Protein AF-A0A9D5DQP5-F1 (afdb_monomer_lite)

Radius of gyration: 19.62 Å; chains: 1; bounding box: 53×48×53 Å

Foldseek 3Di:
DDPDDPDPVCVVVDPPVVVVVVVVLVVQLDDPDDLCVVQVPDPVLVVVLQVCFLFADFDPAFDDKDALVLFAPLVVLLLVLVSVLSNVDRDAQKWKKKAFLDCDRVDDGAIWTAGVVRRITTGRGHQDPPDPLCVVQSVFFGMKIWIKGQPVRLCSNRNSNSVVVNLVSVVVSVVSSCVSSVVPFDKDWDDDDFVSVCVSNVHDPVGITTRGMITTGDDD

Organism: NCBI:txid444060

pLDDT: mean 84.46, std 11.46, range [43.69, 96.56]

Sequence (220 aa):
MSSNYWDEAKSMLLDDKALNDVLKFHQNTTRITDINSVLGKDEIRSTWIEEKRGRVIHADTFLKRYSFDELHESLWHITNVLKHYIDTDSLNFTLPVLGVFKDQFELETGFYTFDFENRYLVKYQEIDDSVELLQPIRREFHLSLSFFLSIEEAVFILGRQGYRDGLVQIGEWFGKVTSHLTLVHWLRTIFIPDQPWTYVLGLNLRKQFHIKTIFIGEKK

Structure (mmCIF, N/CA/C/O backbone):
data_AF-A0A9D5DQP5-F1
#
_entry.id   AF-A0A9D5DQP5-F1
#
loop_
_atom_site.group_PDB
_atom_site.id
_atom_site.type_symbol
_atom_site.label_atom_id
_atom_site.label_alt_id
_atom_site.label_comp_id
_atom_site.label_asym_id
_atom_site.label_entity_id
_atom_site.label_seq_id
_atom_site.pdbx_PDB_ins_code
_atom_site.Cartn_x
_atom_site.Cartn_y
_atom_site.Cartn_z
_atom_site.occupancy
_atom_site.B_iso_or_equiv
_atom_site.auth_seq_id
_atom_site.auth_comp_id
_atom_site.auth_asym_id
_atom_site.auth_atom_id
_atom_site.pdbx_PDB_model_num
ATOM 1 N N . MET A 1 1 ? -7.996 25.795 -27.809 1.00 47.34 1 MET A N 1
ATOM 2 C CA . MET A 1 1 ? -6.830 25.960 -26.913 1.00 47.34 1 MET A CA 1
ATOM 3 C C . MET A 1 1 ? -5.911 26.970 -27.582 1.00 47.34 1 MET A C 1
ATOM 5 O O . MET A 1 1 ? -5.805 26.911 -28.800 1.00 47.34 1 MET A O 1
ATOM 9 N N . SER A 1 2 ? -5.393 27.970 -26.862 1.00 43.69 2 SER A N 1
ATOM 10 C CA . SER A 1 2 ? -4.581 29.038 -27.469 1.00 43.69 2 SER A CA 1
ATOM 11 C C . SER A 1 2 ? -3.273 28.480 -28.045 1.00 43.69 2 SER A C 1
ATOM 13 O O . SER A 1 2 ? -2.696 27.552 -27.491 1.00 43.69 2 SER A O 1
ATOM 15 N N . SER A 1 3 ? -2.806 29.057 -29.154 1.00 51.94 3 SER A N 1
ATOM 16 C CA . SER A 1 3 ? -1.639 28.637 -29.948 1.00 51.94 3 SER A CA 1
ATOM 17 C C . SER A 1 3 ? -0.273 28.902 -29.297 1.00 51.94 3 SER A C 1
ATOM 19 O O . SER A 1 3 ? 0.748 28.823 -29.970 1.00 51.94 3 SER A O 1
ATOM 21 N N . ASN A 1 4 ? -0.228 29.227 -28.005 1.00 50.94 4 ASN A N 1
ATOM 22 C CA . ASN A 1 4 ? 1.018 29.552 -27.315 1.00 50.94 4 ASN A CA 1
ATOM 23 C C . ASN A 1 4 ? 1.579 28.293 -26.652 1.00 50.94 4 ASN A C 1
ATOM 25 O O . ASN A 1 4 ? 1.518 28.138 -25.430 1.00 50.94 4 ASN A O 1
ATOM 29 N N . TYR A 1 5 ? 2.108 27.379 -27.463 1.00 53.12 5 TYR A N 1
ATOM 30 C CA . TYR A 1 5 ? 2.979 26.337 -26.938 1.00 53.12 5 TYR A CA 1
ATOM 31 C C . TYR A 1 5 ? 4.340 26.967 -26.637 1.00 53.12 5 TYR A C 1
ATOM 33 O O . TYR A 1 5 ? 4.996 27.499 -27.523 1.00 53.12 5 TYR A O 1
ATOM 41 N N . TRP A 1 6 ? 4.768 26.901 -25.377 1.00 59.84 6 TRP A N 1
ATOM 42 C CA . TRP A 1 6 ? 6.123 27.290 -24.962 1.00 59.84 6 TRP A CA 1
ATOM 43 C C . TRP A 1 6 ? 7.203 26.323 -25.492 1.00 59.84 6 TRP A C 1
ATOM 45 O O . TRP A 1 6 ? 8.390 26.588 -25.338 1.00 59.84 6 TRP A O 1
ATOM 55 N N . ASP A 1 7 ? 6.782 25.209 -26.102 1.00 73.44 7 ASP A N 1
ATOM 56 C CA . ASP A 1 7 ? 7.613 24.152 -26.677 1.00 73.44 7 ASP A CA 1
ATOM 57 C C . ASP A 1 7 ? 6.871 23.522 -27.875 1.00 73.44 7 ASP A C 1
ATOM 59 O O . ASP A 1 7 ? 5.922 22.747 -27.705 1.00 73.44 7 ASP A O 1
ATOM 63 N N . GLU A 1 8 ? 7.264 23.909 -29.090 1.00 69.38 8 GLU A N 1
ATOM 64 C CA . GLU A 1 8 ? 6.670 23.428 -30.347 1.00 69.38 8 GLU A CA 1
ATOM 65 C C . GLU A 1 8 ? 6.979 21.951 -30.621 1.00 69.38 8 GLU A C 1
ATOM 67 O O . GLU A 1 8 ? 6.147 21.240 -31.176 1.00 69.38 8 GLU A O 1
ATOM 72 N N . ALA A 1 9 ? 8.135 21.440 -30.187 1.00 75.19 9 ALA A N 1
ATOM 73 C CA . ALA A 1 9 ? 8.459 20.026 -30.365 1.00 75.19 9 ALA A CA 1
ATOM 74 C C . ALA A 1 9 ? 7.533 19.150 -29.510 1.00 75.19 9 ALA A C 1
ATOM 76 O O . ALA A 1 9 ? 7.035 18.118 -29.965 1.00 75.19 9 ALA A O 1
ATOM 77 N N . LYS A 1 10 ? 7.228 19.597 -28.286 1.00 75.81 10 LYS A N 1
ATOM 78 C CA . LYS A 1 10 ? 6.246 18.939 -27.420 1.00 75.81 10 LYS A CA 1
ATOM 79 C C . LYS A 1 10 ? 4.850 18.920 -28.037 1.00 75.81 10 LYS A C 1
ATOM 81 O O . LYS A 1 10 ? 4.175 17.907 -27.901 1.00 75.81 10 LYS A O 1
ATOM 86 N N . SER A 1 11 ? 4.405 19.991 -28.697 1.00 72.06 11 SER A N 1
ATOM 87 C CA . SER A 1 11 ? 3.061 20.031 -29.297 1.00 72.06 11 SER A CA 1
ATOM 88 C C . SER A 1 11 ? 2.897 19.023 -30.438 1.00 72.06 11 SER A C 1
ATOM 90 O O . SER A 1 11 ? 1.815 18.470 -30.603 1.00 72.06 11 SER A O 1
ATOM 92 N N . MET A 1 12 ? 3.976 18.722 -31.167 1.00 77.19 12 MET A N 1
ATOM 93 C CA . MET A 1 12 ? 3.978 17.722 -32.242 1.00 77.19 12 MET A CA 1
ATOM 94 C C . MET A 1 12 ? 4.026 16.273 -31.737 1.00 77.19 12 MET A C 1
ATOM 96 O O . MET A 1 12 ? 3.600 15.365 -32.446 1.00 77.19 12 MET A O 1
ATOM 100 N N . LEU A 1 13 ? 4.569 16.047 -30.538 1.00 83.81 13 LEU A N 1
ATOM 101 C CA . LEU A 1 13 ? 4.760 14.713 -29.951 1.00 83.81 13 LEU A CA 1
ATOM 102 C C . LEU A 1 13 ? 3.691 14.343 -28.913 1.00 83.81 13 LEU A C 1
ATOM 104 O O . LEU A 1 13 ? 3.673 13.215 -28.420 1.00 83.81 13 LEU A O 1
ATOM 108 N N . LEU A 1 14 ? 2.834 15.290 -28.538 1.00 83.31 14 LEU A N 1
ATOM 109 C CA . LEU A 1 14 ? 1.824 15.106 -27.509 1.00 83.31 14 LEU A CA 1
ATOM 110 C C . LEU A 1 14 ? 0.686 14.214 -28.010 1.00 83.31 14 LEU A C 1
ATOM 112 O O . LEU A 1 14 ? 0.042 14.501 -29.015 1.00 83.31 14 LEU A O 1
ATOM 116 N N . ASP A 1 15 ? 0.381 13.163 -27.254 1.00 88.38 15 ASP A N 1
ATOM 117 C CA . ASP A 1 15 ? -0.863 12.423 -27.439 1.00 88.38 15 ASP A CA 1
ATOM 118 C C . ASP A 1 15 ? -2.029 13.239 -26.859 1.00 88.38 15 ASP A C 1
ATOM 120 O O . ASP A 1 15 ? -2.321 13.203 -25.658 1.00 88.38 15 ASP A O 1
ATOM 124 N N . ASP A 1 16 ? -2.697 13.994 -27.732 1.00 86.12 16 ASP A N 1
ATOM 125 C CA . ASP A 1 16 ? -3.854 14.818 -27.379 1.00 86.12 16 ASP A CA 1
ATOM 126 C C . ASP A 1 16 ? -4.994 14.003 -26.761 1.00 86.12 16 ASP A C 1
ATOM 128 O O . ASP A 1 16 ? -5.741 14.516 -25.921 1.00 86.12 16 ASP A O 1
ATOM 132 N N . LYS A 1 17 ? -5.161 12.732 -27.146 1.00 89.81 17 LYS A N 1
ATOM 133 C CA . LYS A 1 17 ? -6.206 11.880 -26.572 1.00 89.81 17 LYS A CA 1
ATOM 134 C C . LYS A 1 17 ? -5.860 11.543 -25.128 1.00 89.81 17 LYS A C 1
ATOM 136 O O . LYS A 1 17 ? -6.689 11.774 -24.247 1.00 89.81 17 LYS A O 1
ATOM 141 N N . ALA A 1 18 ? -4.638 11.072 -24.884 1.00 87.31 18 ALA A N 1
ATOM 142 C CA . ALA A 1 18 ? -4.167 10.773 -23.535 1.00 87.31 18 ALA A CA 1
ATOM 143 C C . ALA A 1 18 ? -4.222 12.013 -22.630 1.00 87.31 18 ALA A C 1
ATOM 145 O O . ALA A 1 18 ? -4.715 11.931 -21.503 1.00 87.31 18 ALA A O 1
ATOM 146 N N . LEU A 1 19 ? -3.801 13.182 -23.130 1.00 86.88 19 LEU A N 1
ATOM 147 C CA . LEU A 1 19 ? -3.910 14.434 -22.379 1.00 86.88 19 LEU A CA 1
ATOM 148 C C . LEU A 1 19 ? -5.368 14.753 -22.029 1.00 86.88 19 LEU A C 1
ATOM 150 O O . LEU A 1 19 ? -5.669 15.065 -20.878 1.00 86.88 19 LEU A O 1
ATOM 154 N N . ASN A 1 20 ? -6.281 14.683 -22.999 1.00 88.31 20 ASN A N 1
ATOM 155 C CA . ASN A 1 20 ? -7.691 14.995 -22.767 1.00 88.31 20 ASN A CA 1
ATOM 156 C C . ASN A 1 20 ? -8.342 14.047 -21.754 1.00 88.31 20 ASN A C 1
ATOM 158 O O . ASN A 1 20 ? -9.150 14.495 -20.937 1.00 88.31 20 ASN A O 1
ATOM 162 N N . ASP A 1 21 ? -7.996 12.762 -21.778 1.00 88.06 21 ASP A N 1
ATOM 163 C CA . ASP A 1 21 ? -8.511 11.788 -20.814 1.00 88.06 21 ASP A CA 1
ATOM 164 C C . ASP A 1 21 ? -8.020 12.103 -19.392 1.00 88.06 21 ASP A C 1
ATOM 166 O O . ASP A 1 21 ? -8.823 12.142 -18.453 1.00 88.06 21 ASP A O 1
ATOM 170 N N . VAL A 1 22 ? -6.740 12.457 -19.237 1.00 86.06 22 VAL A N 1
ATOM 171 C CA . VAL A 1 22 ? -6.177 12.903 -17.951 1.00 86.06 22 VAL A CA 1
ATOM 172 C C . VAL A 1 22 ? -6.806 14.217 -17.481 1.00 86.06 22 VAL A C 1
ATOM 174 O O . VAL A 1 22 ? -7.162 14.336 -16.310 1.00 86.06 22 VAL A O 1
ATOM 177 N N . LEU A 1 23 ? -6.998 15.200 -18.367 1.00 85.38 23 LEU A N 1
ATOM 178 C CA . LEU A 1 23 ? -7.617 16.484 -18.018 1.00 85.38 23 LEU A CA 1
ATOM 179 C C . LEU A 1 23 ? -9.066 16.312 -17.559 1.00 85.38 23 LEU A C 1
ATOM 181 O O . LEU A 1 23 ? -9.457 16.903 -16.551 1.00 85.38 23 LEU A O 1
ATOM 185 N N . LYS A 1 24 ? -9.853 15.474 -18.244 1.00 86.12 24 LYS A N 1
ATOM 186 C CA . LYS A 1 24 ? -11.223 15.138 -17.822 1.00 86.12 24 LYS A CA 1
ATOM 187 C C . LYS A 1 24 ? -11.230 14.485 -16.450 1.00 86.12 24 LYS A C 1
ATOM 189 O O . LYS A 1 24 ? -12.081 14.811 -15.623 1.00 86.12 24 LYS A O 1
ATOM 194 N N . PHE A 1 25 ? -10.311 13.556 -16.205 1.00 83.56 25 PHE A N 1
ATOM 195 C CA . PHE A 1 25 ? -10.186 12.915 -14.904 1.00 83.56 25 PHE A CA 1
ATOM 196 C C . PHE A 1 25 ? -9.838 13.943 -13.818 1.00 83.56 25 PHE A C 1
ATOM 198 O O . PHE A 1 25 ? -10.576 14.073 -12.843 1.00 83.56 25 PHE A O 1
ATOM 205 N N . HIS A 1 26 ? -8.799 14.753 -14.040 1.00 81.88 26 HIS A N 1
ATOM 206 C CA . HIS A 1 26 ? -8.375 15.816 -13.131 1.00 81.88 26 HIS A CA 1
ATOM 207 C C . HIS A 1 26 ? -9.528 16.766 -12.783 1.00 81.88 26 HIS A C 1
ATOM 209 O O . HIS A 1 26 ? -9.880 16.884 -11.611 1.00 81.88 26 HIS A O 1
ATOM 215 N N . GLN A 1 27 ? -10.188 17.347 -13.789 1.00 81.06 27 GLN A N 1
ATOM 216 C CA . GLN A 1 27 ? -11.316 18.270 -13.609 1.00 81.06 27 GLN A CA 1
ATOM 217 C C . GLN A 1 27 ? -12.477 17.646 -12.826 1.00 81.06 27 GLN A C 1
ATOM 219 O O . GLN A 1 27 ? -13.120 18.319 -12.024 1.00 81.06 27 GLN A O 1
ATOM 224 N N . ASN A 1 28 ? -12.748 16.354 -13.031 1.00 78.81 28 ASN A N 1
ATOM 225 C CA . ASN A 1 28 ? -13.788 15.641 -12.291 1.00 78.81 28 ASN A CA 1
ATOM 226 C C . ASN A 1 28 ? -13.417 15.378 -10.826 1.00 78.81 28 ASN A C 1
ATOM 228 O O . ASN A 1 28 ? -14.323 15.239 -10.000 1.00 78.81 28 ASN A O 1
ATOM 232 N N . THR A 1 29 ? -12.123 15.283 -10.515 1.00 75.12 29 THR A N 1
ATOM 233 C CA . THR A 1 29 ? -11.605 15.088 -9.150 1.00 75.12 29 THR A CA 1
ATOM 234 C C . THR A 1 29 ? -11.381 16.394 -8.392 1.00 75.12 29 THR A C 1
ATOM 236 O O . THR A 1 29 ? -11.394 16.379 -7.171 1.00 75.12 29 THR A O 1
ATOM 239 N N . THR A 1 30 ? -11.241 17.528 -9.082 1.00 67.75 30 THR A N 1
ATOM 240 C CA . THR A 1 30 ? -11.104 18.864 -8.485 1.00 67.75 30 THR A CA 1
ATOM 241 C C . THR A 1 30 ? -12.455 19.575 -8.463 1.00 67.75 30 THR A C 1
ATOM 243 O O . THR A 1 30 ? -12.805 20.288 -9.406 1.00 67.75 30 THR A O 1
ATOM 246 N N . ARG A 1 31 ? -13.265 19.385 -7.420 1.00 62.56 31 ARG A N 1
ATOM 247 C CA . ARG A 1 31 ? -14.565 20.073 -7.324 1.00 62.56 31 ARG A CA 1
ATOM 248 C C . ARG A 1 31 ? -14.453 21.330 -6.459 1.00 62.56 31 ARG A C 1
ATOM 250 O O . ARG A 1 31 ? -13.942 21.273 -5.349 1.00 62.56 31 ARG A O 1
ATOM 257 N N . ILE A 1 32 ? -14.994 22.450 -6.946 1.00 54.53 32 ILE A N 1
ATOM 258 C CA . ILE A 1 32 ? -15.197 23.700 -6.190 1.00 54.53 32 ILE A CA 1
ATOM 259 C C . ILE A 1 32 ? -16.504 23.568 -5.393 1.00 54.53 32 ILE A C 1
ATOM 261 O O . ILE A 1 32 ? -17.505 24.211 -5.699 1.00 54.53 32 ILE A O 1
ATOM 265 N N . THR A 1 33 ? -16.559 22.655 -4.429 1.00 52.41 33 THR A N 1
ATOM 266 C CA . THR A 1 33 ? -17.723 22.532 -3.538 1.00 52.41 33 THR A CA 1
ATOM 267 C C . THR A 1 33 ? -17.250 22.422 -2.106 1.00 52.41 33 THR A C 1
ATOM 269 O O . THR A 1 33 ? -16.361 21.630 -1.813 1.00 52.41 33 THR A O 1
ATOM 272 N N . ASP A 1 34 ? -17.858 23.237 -1.247 1.00 54.62 34 ASP A N 1
ATOM 273 C CA . ASP A 1 34 ? -17.602 23.311 0.188 1.00 54.62 34 ASP A CA 1
ATOM 274 C C . ASP A 1 34 ? -17.669 21.911 0.816 1.00 54.62 34 ASP A C 1
ATOM 276 O O . ASP A 1 34 ? -18.655 21.190 0.630 1.00 54.62 34 ASP A O 1
ATOM 280 N N . ILE A 1 35 ? -16.623 21.515 1.545 1.00 53.22 35 ILE A N 1
ATOM 281 C CA . ILE A 1 35 ? -16.504 20.194 2.181 1.00 53.22 35 ILE A CA 1
ATOM 282 C C . ILE A 1 35 ? -17.685 19.937 3.135 1.00 53.22 35 ILE A C 1
ATOM 284 O O . ILE A 1 35 ? -18.171 18.809 3.259 1.00 53.22 35 ILE A O 1
ATOM 288 N N . ASN A 1 36 ? -18.243 21.015 3.700 1.00 53.88 36 ASN A N 1
ATOM 289 C CA . ASN A 1 36 ? -19.418 20.994 4.568 1.00 53.88 36 ASN A CA 1
ATOM 290 C C . ASN A 1 36 ? -20.695 20.530 3.843 1.00 53.88 36 ASN A C 1
ATOM 292 O O . ASN A 1 36 ? -21.610 20.001 4.470 1.00 53.88 36 ASN A O 1
ATOM 296 N N . SER A 1 37 ? -20.760 20.667 2.515 1.00 54.34 37 SER A N 1
ATOM 297 C CA . SER A 1 37 ? -21.904 20.212 1.713 1.00 54.34 37 SER A CA 1
ATOM 298 C C . SER A 1 37 ? -21.942 18.694 1.489 1.00 54.34 37 SER A C 1
ATOM 300 O O . SER A 1 37 ? -23.007 18.159 1.178 1.00 54.34 37 SER A O 1
ATOM 302 N N . VAL A 1 38 ? -20.806 18.002 1.652 1.00 54.59 38 VAL A N 1
ATOM 303 C CA . VAL A 1 38 ? -20.663 16.552 1.414 1.00 54.59 38 VAL A CA 1
ATOM 304 C C . VAL A 1 38 ? -20.851 15.743 2.697 1.00 54.59 38 VAL A C 1
ATOM 306 O O . VAL A 1 38 ? -21.402 14.644 2.636 1.00 54.59 38 VAL A O 1
ATOM 309 N N . LEU A 1 39 ? -20.417 16.285 3.838 1.00 55.72 39 LEU A N 1
ATOM 310 C CA . LEU A 1 39 ? -20.472 15.616 5.143 1.00 55.72 39 LEU A CA 1
ATOM 311 C C . LEU A 1 39 ? -21.799 15.863 5.887 1.00 55.72 39 LEU A C 1
ATOM 313 O O . LEU A 1 39 ? -22.261 15.003 6.624 1.00 55.72 39 LEU A O 1
ATOM 317 N N . GLY A 1 40 ? -22.461 17.003 5.665 1.00 52.56 40 GLY A N 1
ATOM 318 C CA . GLY A 1 40 ? -23.560 17.469 6.521 1.00 52.56 40 GLY A CA 1
ATOM 319 C C . GLY A 1 40 ? -24.964 16.892 6.284 1.00 52.56 40 GLY A C 1
ATOM 320 O O . GLY A 1 40 ? -25.918 17.507 6.752 1.00 52.56 40 GLY A O 1
ATOM 321 N N . LYS A 1 41 ? -25.155 15.801 5.522 1.00 56.66 41 LYS A N 1
ATOM 322 C CA . LYS A 1 41 ? -26.516 15.339 5.137 1.00 56.66 41 LYS A CA 1
ATOM 323 C C . LYS A 1 41 ? -26.832 13.854 5.337 1.00 56.66 41 LYS A C 1
ATOM 325 O O . LYS A 1 41 ? -27.962 13.463 5.063 1.00 56.66 41 LYS A O 1
ATOM 330 N N . ASP A 1 42 ? -25.883 13.041 5.789 1.00 69.00 42 ASP A N 1
ATOM 331 C CA . ASP A 1 42 ? -26.073 11.591 5.908 1.00 69.00 42 ASP A CA 1
ATOM 332 C C . ASP A 1 42 ? -25.560 11.104 7.272 1.00 69.00 42 ASP A C 1
ATOM 334 O O . ASP A 1 42 ? -24.351 10.991 7.499 1.00 69.00 42 ASP A O 1
ATOM 338 N N . GLU A 1 43 ? -26.491 10.885 8.205 1.00 72.00 43 GLU A N 1
ATOM 339 C CA . GLU A 1 43 ? -26.194 10.428 9.570 1.00 72.00 43 GLU A CA 1
ATOM 340 C C . GLU A 1 43 ? -25.543 9.041 9.571 1.00 72.00 43 GLU A C 1
ATOM 342 O O . GLU A 1 43 ? -24.582 8.830 10.303 1.00 72.00 43 GLU A O 1
ATOM 347 N N . ILE A 1 44 ? -25.983 8.127 8.696 1.00 76.00 44 ILE A N 1
ATOM 348 C CA . ILE A 1 44 ? -25.425 6.768 8.596 1.00 76.00 44 ILE A CA 1
ATOM 349 C C . ILE A 1 44 ? -23.961 6.840 8.163 1.00 76.00 44 ILE A C 1
ATOM 351 O O . ILE A 1 44 ? -23.090 6.198 8.752 1.00 76.00 44 ILE A O 1
ATOM 355 N N . ARG A 1 45 ? -23.674 7.660 7.148 1.00 73.62 45 ARG A N 1
ATOM 356 C CA . ARG A 1 45 ? -22.305 7.884 6.672 1.00 73.62 45 ARG A CA 1
ATOM 357 C C . ARG A 1 45 ? -21.433 8.547 7.735 1.00 73.62 45 ARG A C 1
ATOM 359 O O . ARG A 1 45 ? -20.283 8.153 7.889 1.00 73.62 45 ARG A O 1
ATOM 366 N N . SER A 1 46 ? -21.971 9.514 8.475 1.00 75.94 46 SER A N 1
ATOM 367 C CA . SER A 1 46 ? -21.251 10.172 9.573 1.00 75.94 46 SER A CA 1
ATOM 368 C C . SER A 1 46 ? -20.894 9.190 10.692 1.00 75.94 46 SER A C 1
ATOM 370 O O . SER A 1 46 ? -19.747 9.163 11.128 1.00 75.94 46 SER A O 1
ATOM 372 N N . THR A 1 47 ? -21.831 8.331 11.107 1.00 80.62 47 THR A N 1
ATOM 373 C CA . THR A 1 47 ? -21.567 7.276 12.099 1.00 80.62 47 THR A CA 1
ATOM 374 C C . THR A 1 47 ? -20.495 6.307 11.610 1.00 80.62 47 THR A C 1
ATOM 376 O O . THR A 1 47 ? -19.552 6.027 12.344 1.00 80.62 47 THR A O 1
ATOM 379 N N . TRP A 1 48 ? -20.578 5.857 10.355 1.00 81.19 48 TRP A N 1
ATOM 380 C CA . TRP A 1 48 ? -19.574 4.962 9.776 1.00 81.19 48 TRP A CA 1
ATOM 381 C C . TRP A 1 48 ? -18.174 5.597 9.735 1.00 81.19 48 TRP A C 1
ATOM 383 O O . TRP A 1 48 ? -17.183 4.934 10.037 1.00 81.19 48 TRP A O 1
ATOM 393 N N . ILE A 1 49 ? -18.078 6.889 9.396 1.00 78.88 49 ILE A N 1
ATOM 394 C CA . ILE A 1 49 ? -16.807 7.630 9.388 1.00 78.88 49 ILE A CA 1
ATOM 395 C C . ILE A 1 49 ? -16.200 7.685 10.792 1.00 78.88 49 ILE A C 1
ATOM 397 O O . ILE A 1 49 ? -15.012 7.406 10.946 1.00 78.88 49 ILE A O 1
ATOM 401 N N . GLU A 1 50 ? -16.995 8.017 11.811 1.00 78.75 50 GLU A N 1
ATOM 402 C CA . GLU A 1 50 ? -16.508 8.063 13.196 1.00 78.75 50 GLU A CA 1
ATOM 403 C C . GLU A 1 50 ? -16.079 6.678 13.696 1.00 78.75 50 GLU A C 1
ATOM 405 O O . GLU A 1 50 ? -15.044 6.557 14.349 1.00 78.75 50 GLU A O 1
ATOM 410 N N . GLU A 1 51 ? -16.794 5.611 13.327 1.00 78.69 51 GLU A N 1
ATOM 411 C CA . GLU A 1 51 ? -16.393 4.239 13.658 1.00 78.69 51 GLU A CA 1
ATOM 412 C C . GLU A 1 51 ? -15.046 3.856 13.037 1.00 78.69 51 GLU A C 1
ATOM 414 O O . GLU A 1 51 ? -14.275 3.125 13.663 1.00 78.69 51 GLU A O 1
ATOM 419 N N . LYS A 1 52 ? -14.744 4.341 11.827 1.00 73.00 52 LYS A N 1
ATOM 420 C CA . LYS A 1 52 ? -13.522 4.021 11.067 1.00 73.00 52 LYS A CA 1
ATOM 421 C C . LYS A 1 52 ? -12.371 5.001 11.274 1.00 73.00 52 LYS A C 1
ATOM 423 O O . LYS A 1 52 ? -11.277 4.772 10.757 1.00 73.00 52 LYS A O 1
ATOM 428 N N . ARG A 1 53 ? -12.582 6.064 12.044 1.00 71.38 53 ARG A N 1
ATOM 429 C CA . ARG A 1 53 ? -11.575 7.088 12.321 1.00 71.38 53 ARG A CA 1
ATOM 430 C C . ARG A 1 53 ? -10.300 6.467 12.903 1.00 71.38 53 ARG A C 1
ATOM 432 O O . ARG A 1 53 ? -10.365 5.677 13.841 1.00 71.38 53 ARG A O 1
ATOM 439 N N . GLY A 1 54 ? -9.142 6.810 12.335 1.00 65.12 54 GLY A N 1
ATOM 440 C CA . GLY A 1 54 ? -7.844 6.275 12.770 1.00 65.12 54 GLY A CA 1
ATOM 441 C C . GLY A 1 54 ? -7.615 4.783 12.480 1.00 65.12 54 GLY A C 1
ATOM 442 O O . GLY A 1 54 ? -6.626 4.224 12.948 1.00 65.12 54 GLY A O 1
ATOM 443 N N . ARG A 1 55 ? -8.493 4.118 11.715 1.00 72.62 55 ARG A N 1
ATOM 444 C CA . ARG A 1 55 ? -8.301 2.720 11.301 1.00 72.62 55 ARG A CA 1
ATOM 445 C C . ARG A 1 55 ? -7.689 2.643 9.909 1.00 72.62 55 ARG A C 1
ATOM 447 O O . ARG A 1 55 ? -7.888 3.525 9.080 1.00 72.62 55 ARG A O 1
ATOM 454 N N . VAL A 1 56 ? -6.959 1.563 9.664 1.00 74.88 56 VAL A N 1
ATOM 455 C CA . VAL A 1 56 ? -6.415 1.211 8.350 1.00 74.88 56 VAL A CA 1
ATOM 456 C C . VAL A 1 56 ? -7.054 -0.090 7.899 1.00 74.88 56 VAL A C 1
ATOM 458 O O . VAL A 1 56 ? -7.254 -1.000 8.705 1.00 74.88 56 VAL A O 1
ATOM 461 N N . ILE A 1 57 ? -7.383 -0.170 6.612 1.00 78.75 57 ILE A N 1
ATOM 462 C CA . ILE A 1 57 ? -7.891 -1.400 6.005 1.00 78.75 57 ILE A CA 1
ATOM 463 C C . ILE A 1 57 ? -6.826 -2.486 6.129 1.00 78.75 57 ILE A C 1
ATOM 465 O O . ILE A 1 57 ? -5.652 -2.257 5.849 1.00 78.75 57 ILE A O 1
ATOM 469 N N . HIS A 1 58 ? -7.243 -3.694 6.473 1.00 79.19 58 HIS A N 1
ATOM 470 C CA . HIS A 1 58 ? -6.407 -4.880 6.383 1.00 79.19 58 HIS A CA 1
ATOM 471 C C . HIS A 1 58 ? -7.173 -5.987 5.659 1.00 79.19 58 HIS A C 1
ATOM 473 O O . HIS A 1 58 ? -8.369 -5.867 5.396 1.00 79.19 58 HIS A O 1
ATOM 479 N N . ALA A 1 59 ? -6.480 -7.062 5.294 1.00 77.62 59 ALA A N 1
ATOM 480 C CA . ALA A 1 59 ? -7.121 -8.192 4.644 1.00 77.62 59 ALA A CA 1
ATOM 481 C C . ALA A 1 59 ? -8.099 -8.900 5.601 1.00 77.62 59 ALA A C 1
ATOM 483 O O . ALA A 1 59 ? -7.748 -9.197 6.747 1.00 77.62 59 ALA A O 1
ATOM 484 N N . ASP A 1 60 ? -9.305 -9.199 5.109 1.00 73.00 60 ASP A N 1
ATOM 485 C CA . ASP A 1 60 ? -10.303 -10.005 5.828 1.00 73.00 60 ASP A CA 1
ATOM 486 C C . ASP A 1 60 ? -9.971 -11.505 5.761 1.00 73.00 60 ASP A C 1
ATOM 488 O O . ASP A 1 60 ? -10.184 -12.257 6.712 1.00 73.00 60 ASP A O 1
ATOM 492 N N . THR A 1 61 ? -9.404 -11.950 4.638 1.00 80.44 61 THR A N 1
ATOM 493 C CA . THR A 1 61 ? -8.835 -13.292 4.466 1.00 80.44 61 THR A CA 1
ATOM 494 C C . THR A 1 61 ? -7.389 -13.320 4.935 1.00 80.44 61 THR A C 1
ATOM 496 O O . THR A 1 61 ? -6.584 -12.491 4.516 1.00 80.44 61 THR A O 1
ATOM 499 N N . PHE A 1 62 ? -7.044 -14.308 5.760 1.00 87.12 62 PHE A N 1
ATOM 500 C CA . PHE A 1 62 ? -5.688 -14.478 6.265 1.00 87.12 62 PHE A CA 1
ATOM 501 C C . PHE A 1 62 ? -5.259 -15.943 6.282 1.00 87.12 62 PHE A C 1
ATOM 503 O O . PHE A 1 62 ? -6.062 -16.846 6.509 1.00 87.12 62 PHE A O 1
ATOM 510 N N . LEU A 1 63 ? -3.965 -16.149 6.060 1.00 94.06 63 LEU A N 1
ATOM 511 C CA . LEU A 1 63 ? -3.271 -17.425 6.192 1.00 94.06 63 LEU A CA 1
ATOM 512 C C . LEU A 1 63 ? -2.681 -17.568 7.598 1.00 94.06 63 LEU A C 1
ATOM 514 O O . LEU A 1 63 ? -2.773 -18.629 8.209 1.00 94.06 63 LEU A O 1
ATOM 518 N N . LYS A 1 64 ? -2.086 -16.488 8.124 1.00 95.19 64 LYS A N 1
ATOM 519 C CA . LYS A 1 64 ? -1.403 -16.475 9.425 1.00 95.19 64 LYS A CA 1
ATOM 520 C C . LYS A 1 64 ? -1.361 -15.067 10.020 1.00 95.19 64 LYS A C 1
ATOM 522 O O . LYS A 1 64 ? -1.424 -14.079 9.290 1.00 95.19 64 LYS A O 1
ATOM 527 N N . ARG A 1 65 ? -1.258 -14.971 11.346 1.00 94.69 65 ARG A N 1
ATOM 528 C CA . ARG A 1 65 ? -1.102 -13.709 12.084 1.00 94.69 65 ARG A CA 1
ATOM 529 C C . ARG A 1 65 ? 0.155 -13.760 12.939 1.00 94.69 65 ARG A C 1
ATOM 531 O O . ARG A 1 65 ? 0.453 -14.805 13.511 1.00 94.69 65 ARG A O 1
ATOM 538 N N . TYR A 1 66 ? 0.838 -12.627 13.031 1.00 95.25 66 TYR A N 1
ATOM 539 C CA . TYR A 1 66 ? 2.040 -12.442 13.839 1.00 95.25 66 TYR A CA 1
ATOM 540 C C . TYR A 1 66 ? 1.822 -11.258 14.773 1.00 95.25 66 TYR A C 1
ATOM 542 O O . TYR A 1 66 ? 1.422 -10.184 14.312 1.00 95.25 66 TYR A O 1
ATOM 550 N N . SER A 1 67 ? 2.018 -11.463 16.076 1.00 94.88 67 SER A N 1
ATOM 551 C CA . SER A 1 67 ? 1.854 -10.395 17.064 1.00 94.88 67 SER A CA 1
ATOM 552 C C . SER A 1 67 ? 2.912 -9.321 16.850 1.00 94.88 67 SER A C 1
ATOM 554 O O . SER A 1 67 ? 4.083 -9.641 16.658 1.00 94.88 67 SER A O 1
ATOM 556 N N . PHE A 1 68 ? 2.531 -8.045 16.941 1.00 94.38 68 PHE A N 1
ATOM 557 C CA . PHE A 1 68 ? 3.500 -6.945 16.928 1.00 94.38 68 PHE A CA 1
ATOM 558 C C . PHE A 1 68 ? 4.531 -7.041 18.056 1.00 94.38 68 PHE A C 1
ATOM 560 O O . PHE A 1 68 ? 5.642 -6.541 17.900 1.00 94.38 68 PHE A O 1
ATOM 567 N N . ASP A 1 69 ? 4.176 -7.686 19.168 1.00 91.38 69 ASP A N 1
ATOM 568 C CA . ASP A 1 69 ? 5.054 -7.842 20.331 1.00 91.38 69 ASP A CA 1
ATOM 569 C C . ASP A 1 69 ? 6.144 -8.906 20.111 1.00 91.38 69 ASP A C 1
ATOM 571 O O . ASP A 1 69 ? 7.128 -8.942 20.844 1.00 91.38 69 ASP A O 1
ATOM 575 N N . GLU A 1 70 ? 5.985 -9.744 19.084 1.00 90.44 70 GLU A N 1
ATOM 576 C CA . GLU A 1 70 ? 6.914 -10.817 18.704 1.00 90.44 70 GLU A CA 1
ATOM 577 C C . GLU A 1 70 ? 7.708 -10.462 17.436 1.00 90.44 70 GLU A C 1
ATOM 579 O O . GLU A 1 70 ? 8.478 -11.273 16.930 1.00 90.44 70 GLU A O 1
ATOM 584 N N . LEU A 1 71 ? 7.524 -9.256 16.887 1.00 91.56 71 LEU A N 1
ATOM 585 C CA . LEU A 1 71 ? 8.238 -8.839 15.686 1.00 91.56 71 LEU A CA 1
ATOM 586 C C . LEU A 1 71 ? 9.700 -8.520 15.994 1.00 91.56 71 LEU A C 1
ATOM 588 O O . LEU A 1 71 ? 10.018 -7.791 16.933 1.00 91.56 71 LEU A O 1
ATOM 592 N N . HIS A 1 72 ? 10.583 -8.956 15.098 1.00 91.56 72 HIS A N 1
ATOM 593 C CA . HIS A 1 72 ? 11.967 -8.502 15.063 1.00 91.56 72 HIS A CA 1
ATOM 594 C C . HIS A 1 72 ? 12.063 -6.962 15.067 1.00 91.56 72 HIS A C 1
ATOM 596 O O . HIS A 1 72 ? 11.268 -6.277 14.416 1.00 91.56 72 HIS A O 1
ATOM 602 N N . GLU A 1 73 ? 13.095 -6.413 15.716 1.00 88.19 73 GLU A N 1
ATOM 603 C CA . GLU A 1 73 ? 13.282 -4.970 15.956 1.00 88.19 73 GLU A CA 1
ATOM 604 C C . GLU A 1 73 ? 13.087 -4.101 14.699 1.00 88.19 73 GLU A C 1
ATOM 606 O O . GLU A 1 73 ? 12.406 -3.077 14.730 1.00 88.19 73 GLU A O 1
ATOM 611 N N . SER A 1 74 ? 13.630 -4.533 13.559 1.00 85.62 74 SER A N 1
ATOM 612 C CA . SER A 1 74 ? 13.464 -3.844 12.269 1.00 85.62 74 SER A CA 1
ATOM 613 C C . SER A 1 74 ? 12.001 -3.705 11.826 1.00 85.62 74 SER A C 1
ATOM 615 O O . SER A 1 74 ? 11.585 -2.648 11.356 1.00 85.62 74 SER A O 1
ATOM 617 N N . LEU A 1 75 ? 11.202 -4.761 11.985 1.00 90.50 75 LEU A N 1
ATOM 618 C CA . LEU A 1 75 ? 9.785 -4.763 11.616 1.00 90.50 75 LEU A CA 1
ATOM 619 C C . LEU A 1 75 ? 8.947 -3.996 12.634 1.00 90.50 75 LEU A C 1
ATOM 621 O O . LEU A 1 75 ? 8.012 -3.282 12.262 1.00 90.50 75 LEU A O 1
ATOM 625 N N . TRP A 1 76 ? 9.317 -4.096 13.908 1.00 90.00 76 TRP A N 1
ATOM 626 C CA . TRP A 1 76 ? 8.733 -3.296 14.974 1.00 90.00 76 TRP A CA 1
ATOM 627 C C . TRP A 1 76 ? 8.930 -1.794 14.717 1.00 90.00 76 TRP A C 1
ATOM 629 O O . TRP A 1 76 ? 7.978 -1.017 14.811 1.00 90.00 76 TRP A O 1
ATOM 639 N N . HIS A 1 77 ? 10.127 -1.381 14.284 1.00 88.50 77 HIS A N 1
ATOM 640 C CA . HIS A 1 77 ? 10.408 0.006 13.910 1.00 88.50 77 HIS A CA 1
ATOM 641 C C . HIS A 1 77 ? 9.524 0.484 12.748 1.00 88.50 77 HIS A C 1
ATOM 643 O O . HIS A 1 77 ? 8.883 1.529 12.864 1.00 88.50 77 HIS A O 1
ATOM 649 N N . ILE A 1 78 ? 9.414 -0.299 11.665 1.00 91.44 78 ILE A N 1
ATOM 650 C CA . ILE A 1 78 ? 8.519 0.011 10.531 1.00 91.44 78 ILE A CA 1
ATOM 651 C C . ILE A 1 78 ? 7.073 0.182 11.008 1.00 91.44 78 ILE A C 1
ATOM 653 O O . ILE A 1 78 ? 6.412 1.162 10.660 1.00 91.44 78 ILE A O 1
ATOM 657 N N . THR A 1 79 ? 6.599 -0.746 11.837 1.00 92.50 79 THR A N 1
ATOM 658 C CA . THR A 1 79 ? 5.230 -0.748 12.361 1.00 92.50 79 THR A CA 1
ATOM 659 C C . THR A 1 79 ? 4.947 0.505 13.187 1.00 92.50 79 THR A C 1
ATOM 661 O O . THR A 1 79 ? 3.914 1.141 12.996 1.00 92.50 79 THR A O 1
ATOM 664 N N . ASN A 1 80 ? 5.872 0.922 14.053 1.00 90.62 80 ASN A N 1
ATOM 665 C CA . ASN A 1 80 ? 5.696 2.128 14.866 1.00 90.62 80 ASN A CA 1
ATOM 666 C C . ASN A 1 80 ? 5.722 3.416 14.052 1.00 90.62 80 ASN A C 1
ATOM 668 O O . ASN A 1 80 ? 4.930 4.318 14.321 1.00 90.62 80 ASN A O 1
ATOM 672 N N . VAL A 1 81 ? 6.603 3.503 13.052 1.00 91.06 81 VAL A N 1
ATOM 673 C CA . VAL A 1 81 ? 6.647 4.657 12.147 1.00 91.06 81 VAL A CA 1
ATOM 674 C C . VAL A 1 81 ? 5.314 4.786 11.407 1.00 91.06 81 VAL A C 1
ATOM 676 O O . VAL A 1 81 ? 4.745 5.872 11.364 1.00 91.06 81 VAL A O 1
ATOM 679 N N . LEU A 1 82 ? 4.771 3.682 10.883 1.00 91.44 82 LEU A N 1
ATOM 680 C CA . LEU A 1 82 ? 3.459 3.680 10.230 1.00 91.44 82 LEU A CA 1
ATOM 681 C C . LEU A 1 82 ? 2.328 4.031 11.198 1.00 91.44 82 LEU A C 1
ATOM 683 O O . LEU A 1 82 ? 1.506 4.891 10.888 1.00 91.44 82 LEU A O 1
ATOM 687 N N . LYS A 1 83 ? 2.311 3.408 12.382 1.00 89.62 83 LYS A N 1
ATOM 688 C CA . LYS A 1 83 ? 1.294 3.656 13.407 1.00 89.62 83 LYS A CA 1
ATOM 689 C C . LYS A 1 83 ? 1.247 5.123 13.819 1.00 89.62 83 LYS A C 1
ATOM 691 O O . LYS A 1 83 ? 0.162 5.678 13.938 1.00 89.62 83 LYS A O 1
ATOM 696 N N . HIS A 1 84 ? 2.404 5.759 13.991 1.00 87.94 84 HIS A N 1
ATOM 697 C CA . HIS A 1 84 ? 2.463 7.175 14.327 1.00 87.94 84 HIS A CA 1
ATOM 698 C C . HIS A 1 84 ? 1.707 8.036 13.305 1.00 87.94 84 HIS A C 1
ATOM 700 O O . HIS A 1 84 ? 0.933 8.897 13.708 1.00 87.94 84 HIS A O 1
ATOM 706 N N . TYR A 1 85 ? 1.874 7.775 12.005 1.00 84.06 85 TYR A N 1
ATOM 707 C CA . TYR A 1 85 ? 1.191 8.555 10.968 1.00 84.06 85 TYR A CA 1
ATOM 708 C C . TYR A 1 85 ? -0.306 8.259 10.874 1.00 84.06 85 TYR A C 1
ATOM 710 O O . TYR A 1 85 ? -1.098 9.181 10.686 1.00 84.06 85 TYR A O 1
ATOM 718 N N . ILE A 1 86 ? -0.697 7.003 11.091 1.00 84.31 86 ILE A N 1
ATOM 719 C CA . ILE A 1 86 ? -2.105 6.596 11.199 1.00 84.31 86 ILE A CA 1
ATOM 720 C C . ILE A 1 86 ? -2.799 7.335 12.337 1.00 84.31 86 ILE A C 1
ATOM 722 O O . ILE A 1 86 ? -3.906 7.834 12.153 1.00 84.31 86 ILE A O 1
ATOM 726 N N . ASP A 1 87 ? -2.142 7.411 13.495 1.00 82.81 87 ASP A N 1
ATOM 727 C CA . ASP A 1 87 ? -2.694 8.026 14.699 1.00 82.81 87 ASP A CA 1
ATOM 728 C C . ASP A 1 87 ? -2.752 9.567 14.582 1.00 82.81 87 ASP A C 1
ATOM 730 O O . ASP A 1 87 ? -3.574 10.203 15.244 1.00 82.81 87 ASP A O 1
ATOM 734 N N . THR A 1 88 ? -1.900 10.190 13.752 1.00 79.94 88 THR A N 1
ATOM 735 C CA . THR A 1 88 ? -1.922 11.649 13.520 1.00 79.94 88 THR A CA 1
ATOM 736 C C . THR A 1 88 ? -2.973 12.103 12.511 1.00 79.94 88 THR A C 1
ATOM 738 O O . THR A 1 88 ? -3.423 13.248 12.581 1.00 79.94 88 THR A O 1
ATOM 741 N N . ASP A 1 89 ? -3.371 11.229 11.589 1.00 78.31 89 ASP A N 1
ATOM 742 C CA . ASP A 1 89 ? -4.347 11.546 10.553 1.00 78.31 89 ASP A CA 1
ATOM 743 C C . ASP A 1 89 ? -5.758 11.152 11.004 1.00 78.31 89 ASP A C 1
ATOM 745 O O . ASP A 1 89 ? -6.022 10.034 11.442 1.00 78.31 89 ASP A O 1
ATOM 749 N N . SER A 1 90 ? -6.715 12.077 10.886 1.00 70.00 90 SER A N 1
ATOM 750 C CA . SER A 1 90 ? -8.101 11.804 11.286 1.00 70.00 90 SER A CA 1
ATOM 751 C C . SER A 1 90 ? -8.786 10.785 10.371 1.00 70.00 90 SER A C 1
ATOM 753 O O . SER A 1 90 ? -9.616 10.010 10.837 1.00 70.00 90 SER A O 1
ATOM 755 N N . LEU A 1 91 ? -8.438 10.770 9.084 1.00 78.94 91 LEU A N 1
ATOM 756 C CA . LEU A 1 91 ? -8.977 9.864 8.074 1.00 78.94 91 LEU A CA 1
ATOM 757 C C . LEU A 1 91 ? -7.822 9.271 7.279 1.00 78.94 91 LEU A C 1
ATOM 759 O O . LEU A 1 91 ? -7.017 10.014 6.724 1.00 78.94 91 LEU A O 1
ATOM 763 N N . ASN A 1 92 ? -7.762 7.945 7.202 1.00 83.31 92 ASN A N 1
ATOM 764 C CA . ASN A 1 92 ? -6.691 7.229 6.524 1.00 83.31 92 ASN A CA 1
ATOM 765 C C . ASN A 1 92 ? -7.245 6.522 5.295 1.00 83.31 92 ASN A C 1
ATOM 767 O O . ASN A 1 92 ? -8.073 5.629 5.414 1.00 83.31 92 ASN A O 1
ATOM 771 N N . PHE A 1 93 ? -6.765 6.903 4.113 1.00 86.56 93 PHE A N 1
ATOM 772 C CA . PHE A 1 93 ? -7.102 6.223 2.855 1.00 86.56 93 PHE A CA 1
ATOM 773 C C . PHE A 1 93 ? -5.974 5.309 2.376 1.00 86.56 93 PHE A C 1
ATOM 775 O O . PHE A 1 93 ? -6.053 4.720 1.296 1.00 86.56 93 PHE A O 1
ATOM 782 N N . THR A 1 94 ? -4.901 5.229 3.160 1.00 88.94 94 THR A N 1
ATOM 783 C CA . THR A 1 94 ? -3.684 4.506 2.818 1.00 88.94 94 THR A CA 1
ATOM 784 C C . THR A 1 94 ? -3.758 3.072 3.320 1.00 88.94 94 THR A C 1
ATOM 786 O O . THR A 1 94 ? -3.958 2.831 4.507 1.00 88.94 94 THR A O 1
ATOM 789 N N . LEU A 1 95 ? -3.515 2.124 2.421 1.00 91.31 95 LEU A N 1
ATOM 790 C CA . LEU A 1 95 ? -3.304 0.713 2.712 1.00 91.31 95 LEU A CA 1
ATOM 791 C C . LEU A 1 95 ? -1.805 0.396 2.548 1.00 91.31 95 LEU A C 1
ATOM 793 O O . LEU A 1 95 ? -1.327 0.251 1.416 1.00 91.31 95 LEU A O 1
ATOM 797 N N . PRO A 1 96 ? -1.033 0.319 3.646 1.00 93.81 96 PRO A N 1
ATOM 798 C CA . PRO A 1 96 ? 0.333 -0.172 3.608 1.00 93.81 96 PRO A CA 1
ATOM 799 C C . PRO A 1 96 ? 0.339 -1.701 3.483 1.00 93.81 96 PRO A C 1
ATOM 801 O O . PRO A 1 96 ? -0.329 -2.408 4.239 1.00 93.81 96 PRO A O 1
ATOM 804 N N . VAL A 1 97 ? 1.136 -2.213 2.550 1.00 96.00 97 VAL A N 1
ATOM 805 C CA . VAL A 1 97 ? 1.337 -3.646 2.318 1.00 96.00 97 VAL A CA 1
ATOM 806 C C . VAL A 1 97 ? 2.814 -3.971 2.436 1.00 96.00 97 VAL A C 1
ATOM 808 O O . VAL A 1 97 ? 3.648 -3.401 1.728 1.00 96.00 97 VAL A O 1
ATOM 811 N N . LEU A 1 98 ? 3.136 -4.895 3.336 1.00 96.56 98 LEU A N 1
ATOM 812 C CA . LEU A 1 98 ? 4.488 -5.391 3.541 1.00 96.56 98 LEU A CA 1
ATOM 813 C C . LEU A 1 98 ? 4.691 -6.666 2.719 1.00 96.56 98 LEU A C 1
ATOM 815 O O . LEU A 1 98 ? 3.937 -7.626 2.843 1.00 96.56 98 LEU A O 1
ATOM 819 N N . GLY A 1 99 ? 5.731 -6.684 1.896 1.00 96.06 99 GLY A N 1
ATOM 820 C CA . GLY A 1 99 ? 6.244 -7.894 1.263 1.00 96.06 99 GLY A CA 1
ATOM 821 C C . GLY A 1 99 ? 7.491 -8.367 1.986 1.00 96.06 99 GLY A C 1
ATOM 822 O O . GLY A 1 99 ? 8.380 -7.560 2.247 1.00 96.06 99 GLY A O 1
ATOM 823 N N . VAL A 1 100 ? 7.554 -9.660 2.293 1.00 95.75 100 VAL A N 1
ATOM 824 C CA . VAL A 1 100 ? 8.712 -10.333 2.890 1.00 95.75 100 VAL A CA 1
ATOM 825 C C . VAL A 1 100 ? 9.257 -11.319 1.864 1.00 95.75 100 VAL A C 1
ATOM 827 O O . VAL A 1 100 ? 8.590 -12.285 1.500 1.00 95.75 100 VAL A O 1
ATOM 830 N N . PHE A 1 101 ? 10.456 -11.055 1.352 1.00 94.25 101 PHE A N 1
ATOM 831 C CA . PHE A 1 101 ? 11.031 -11.758 0.199 1.00 94.25 101 PHE A CA 1
ATOM 832 C C . PHE A 1 101 ? 11.999 -12.880 0.558 1.00 94.25 101 PHE A C 1
ATOM 834 O O . PHE A 1 101 ? 12.222 -13.774 -0.266 1.00 94.25 101 PHE A O 1
ATOM 841 N N . LYS A 1 102 ? 12.576 -12.812 1.758 1.00 91.00 102 LYS A N 1
ATOM 842 C CA . LYS A 1 102 ? 13.501 -13.795 2.320 1.00 91.00 102 LYS A CA 1
ATOM 843 C C . LYS A 1 102 ? 13.003 -14.186 3.705 1.00 91.00 102 LYS A C 1
ATOM 845 O O . LYS A 1 102 ? 12.480 -13.326 4.406 1.00 91.00 102 LYS A O 1
ATOM 850 N N . ASP A 1 103 ? 13.178 -15.453 4.066 1.00 84.69 103 ASP A N 1
ATOM 851 C CA . ASP A 1 103 ? 12.868 -15.957 5.405 1.00 84.69 103 ASP A CA 1
ATOM 852 C C . ASP A 1 103 ? 13.878 -15.374 6.401 1.00 84.69 103 ASP A C 1
ATOM 854 O O . ASP A 1 103 ? 15.017 -15.829 6.528 1.00 84.69 103 ASP A O 1
ATOM 858 N N . GLN A 1 104 ? 13.498 -14.238 6.972 1.00 79.88 104 GLN A N 1
ATOM 859 C CA . GLN A 1 104 ? 14.288 -13.407 7.867 1.00 79.88 104 GLN A CA 1
ATOM 860 C C . GLN A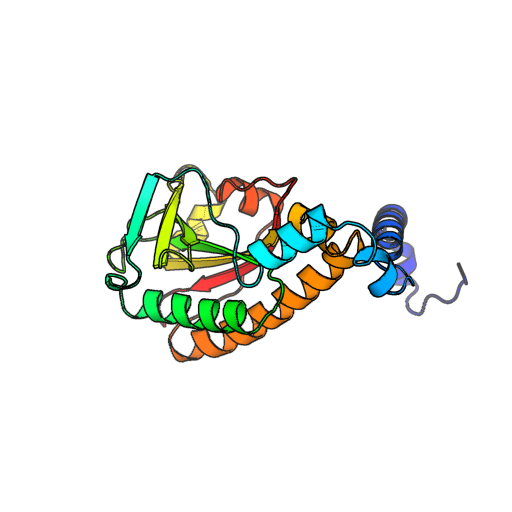 1 104 ? 13.333 -12.700 8.825 1.00 79.88 104 GLN A C 1
ATOM 862 O O . GLN A 1 104 ? 12.135 -12.598 8.563 1.00 79.88 104 GLN A O 1
ATOM 867 N N . PHE A 1 105 ? 13.872 -12.167 9.924 1.00 84.50 105 PHE A N 1
ATOM 868 C CA . PHE A 1 105 ? 13.088 -11.410 10.907 1.00 84.50 105 PHE A CA 1
ATOM 869 C C . PHE A 1 105 ? 11.980 -12.233 11.584 1.00 84.50 105 PHE A C 1
ATOM 871 O O . PHE A 1 105 ? 10.988 -11.660 12.028 1.00 84.50 105 PHE A O 1
ATOM 878 N N . GLU A 1 106 ? 12.150 -13.560 11.632 1.00 87.38 106 GLU A N 1
ATOM 879 C CA . GLU A 1 106 ? 11.172 -14.512 12.184 1.00 87.38 106 GLU A CA 1
ATOM 880 C C . GLU A 1 106 ? 9.809 -14.475 11.460 1.00 87.38 106 GLU A C 1
ATOM 882 O O . GLU A 1 106 ? 8.789 -14.928 11.983 1.00 87.38 106 GLU A O 1
ATOM 887 N N . LEU A 1 107 ? 9.796 -13.969 10.220 1.00 91.38 107 LEU A N 1
ATOM 888 C CA . LEU A 1 107 ? 8.641 -13.964 9.335 1.00 91.38 107 LEU A CA 1
ATOM 889 C C . LEU A 1 107 ? 8.884 -14.825 8.103 1.00 91.38 107 LEU A C 1
ATOM 891 O O . LEU A 1 107 ? 9.887 -14.697 7.403 1.00 91.38 107 LEU A O 1
ATOM 895 N N . GLU A 1 108 ? 7.870 -15.620 7.777 1.00 93.75 108 GLU A N 1
ATOM 896 C CA . GLU A 1 108 ? 7.832 -16.360 6.524 1.00 93.75 108 GLU A CA 1
ATOM 897 C C . GLU A 1 108 ? 7.767 -15.397 5.333 1.00 93.75 108 GLU A C 1
ATOM 899 O O . GLU A 1 108 ? 7.222 -14.289 5.410 1.00 93.75 108 GLU A O 1
ATOM 904 N N . THR A 1 109 ? 8.245 -15.845 4.176 1.00 95.19 109 THR A N 1
ATOM 905 C CA . THR A 1 109 ? 8.028 -15.099 2.937 1.00 95.19 109 THR A CA 1
ATOM 906 C C . THR A 1 109 ? 6.538 -14.979 2.626 1.00 95.19 109 THR A C 1
ATOM 908 O O . THR A 1 109 ? 5.780 -15.923 2.845 1.00 95.19 109 THR A O 1
ATOM 911 N N . GLY A 1 110 ? 6.104 -13.833 2.108 1.00 96.00 110 GLY A N 1
ATOM 912 C CA . GLY A 1 110 ? 4.689 -13.583 1.832 1.00 96.00 110 GLY A CA 1
ATOM 913 C C . GLY A 1 110 ? 4.339 -12.104 1.753 1.00 96.00 110 GLY A C 1
ATOM 914 O O . GLY A 1 110 ? 5.204 -11.233 1.892 1.00 96.00 110 GLY A O 1
ATOM 915 N N . PHE A 1 111 ? 3.053 -11.831 1.554 1.00 96.50 111 PHE A N 1
ATOM 916 C CA . PHE A 1 111 ? 2.481 -10.490 1.593 1.00 96.50 111 PHE A CA 1
ATOM 917 C C . PHE A 1 111 ? 1.549 -10.324 2.789 1.00 96.50 111 PHE A C 1
ATOM 919 O O . PHE A 1 111 ? 0.786 -11.227 3.157 1.00 96.50 111 PHE A O 1
ATOM 926 N N . TYR A 1 112 ? 1.643 -9.145 3.394 1.00 96.38 112 TYR A N 1
ATOM 927 C CA . TYR A 1 112 ? 1.072 -8.845 4.691 1.00 96.38 112 TYR A CA 1
ATOM 928 C C . TYR A 1 112 ? 0.386 -7.480 4.706 1.00 96.38 112 TYR A C 1
ATOM 930 O O . TYR A 1 112 ? 0.880 -6.510 4.130 1.00 96.38 112 TYR A O 1
ATOM 938 N N . THR A 1 113 ? -0.723 -7.396 5.433 1.00 95.25 113 THR A N 1
ATOM 939 C CA . THR A 1 113 ? -1.364 -6.132 5.825 1.00 95.25 113 THR A CA 1
ATOM 940 C C . THR A 1 113 ? -1.208 -5.901 7.322 1.00 95.25 113 THR A C 1
ATOM 942 O O . THR A 1 113 ? -1.010 -6.850 8.083 1.00 95.25 113 THR A O 1
ATOM 945 N N . PHE A 1 114 ? -1.336 -4.652 7.755 1.00 94.00 114 PHE A N 1
ATOM 946 C CA . PHE A 1 114 ? -1.198 -4.271 9.157 1.00 94.00 114 PHE A CA 1
ATOM 947 C C . PHE A 1 114 ? -2.571 -4.070 9.805 1.00 94.00 114 PHE A C 1
ATOM 949 O O . PHE A 1 114 ? -3.316 -3.174 9.417 1.00 94.00 114 PHE A O 1
ATOM 956 N N . ASP A 1 115 ? -2.878 -4.872 10.820 1.00 92.25 115 ASP A N 1
ATOM 957 C CA . ASP A 1 115 ? -4.013 -4.667 11.716 1.00 92.25 115 ASP A CA 1
ATOM 958 C C . ASP A 1 115 ? -3.508 -3.949 12.975 1.00 92.25 115 ASP A C 1
ATOM 960 O O . ASP A 1 115 ? -3.085 -4.563 13.956 1.00 92.25 115 ASP A O 1
ATOM 964 N N . PHE A 1 116 ? -3.486 -2.617 12.919 1.00 90.50 116 PHE A N 1
ATOM 965 C CA . PHE A 1 116 ? -2.989 -1.790 14.021 1.00 90.50 116 PHE A CA 1
ATOM 966 C C . PHE A 1 116 ? -3.917 -1.769 15.237 1.00 90.50 116 PHE A C 1
ATOM 968 O O . PHE A 1 116 ? -3.447 -1.470 16.336 1.00 90.50 116 PHE A O 1
ATOM 975 N N . GLU A 1 117 ? -5.203 -2.073 15.050 1.00 88.12 117 GLU A N 1
ATOM 976 C CA . GLU A 1 117 ? -6.198 -2.108 16.124 1.00 88.12 117 GLU A CA 1
ATOM 977 C C . GLU A 1 117 ? -5.955 -3.324 17.015 1.00 88.12 117 GLU A C 1
ATOM 979 O O . GLU A 1 117 ? -5.791 -3.185 18.227 1.00 88.12 117 GLU A O 1
ATOM 984 N N . ASN A 1 118 ? -5.825 -4.503 16.405 1.00 90.94 118 ASN A N 1
ATOM 985 C CA . ASN A 1 118 ? -5.568 -5.743 17.134 1.00 90.94 118 ASN A CA 1
ATOM 986 C C . ASN A 1 118 ? -4.073 -6.049 17.303 1.00 90.94 118 ASN A C 1
ATOM 988 O O . ASN A 1 118 ? -3.726 -7.043 17.933 1.00 90.94 118 ASN A O 1
ATOM 992 N N . ARG A 1 119 ? -3.190 -5.188 16.782 1.00 93.31 119 ARG A N 1
ATOM 993 C CA . ARG A 1 119 ? -1.722 -5.295 16.865 1.00 93.31 119 ARG A CA 1
ATOM 994 C C . ARG A 1 119 ? -1.160 -6.556 16.201 1.00 93.31 119 ARG A C 1
ATOM 996 O O . ARG A 1 119 ? -0.280 -7.221 16.752 1.00 93.31 119 ARG A O 1
ATOM 1003 N N . TYR A 1 120 ? -1.645 -6.862 15.002 1.00 94.44 120 TYR A N 1
ATOM 1004 C CA . TYR A 1 120 ? -1.183 -8.006 14.221 1.00 94.44 120 TYR A CA 1
ATOM 1005 C C . TYR A 1 120 ? -0.668 -7.610 12.847 1.00 94.44 120 TYR A C 1
ATOM 1007 O O . TYR A 1 120 ? -1.237 -6.778 12.140 1.00 94.44 120 TYR A O 1
ATOM 1015 N N . LEU A 1 121 ? 0.381 -8.305 12.422 1.00 95.25 121 LEU A N 1
ATOM 1016 C CA . LEU A 1 121 ? 0.733 -8.405 11.020 1.00 95.25 121 LEU A CA 1
ATOM 1017 C C . LEU A 1 121 ? -0.009 -9.613 10.436 1.00 95.25 121 LEU A C 1
ATOM 1019 O O . LEU A 1 121 ? 0.114 -10.737 10.928 1.00 95.25 121 LEU A O 1
ATOM 1023 N N . VAL A 1 122 ? -0.810 -9.378 9.402 1.00 95.44 122 VAL A N 1
ATOM 1024 C CA . VAL A 1 122 ? -1.732 -10.368 8.837 1.00 95.44 122 VAL A CA 1
ATOM 1025 C C . VAL A 1 122 ? -1.192 -10.846 7.496 1.00 95.44 122 VAL A C 1
ATOM 1027 O O . VAL A 1 122 ? -1.253 -10.109 6.513 1.00 95.44 122 VAL A O 1
ATOM 1030 N N . LYS A 1 123 ? -0.678 -12.080 7.446 1.00 96.38 123 LYS A N 1
ATOM 1031 C CA . LYS A 1 123 ? -0.280 -12.750 6.201 1.00 96.38 123 LYS A CA 1
ATOM 1032 C C . LYS A 1 123 ? -1.538 -13.129 5.445 1.00 96.38 123 LYS A C 1
ATOM 1034 O O . LYS A 1 123 ? -2.347 -13.897 5.970 1.00 96.38 123 LYS A O 1
ATOM 1039 N N . TYR A 1 124 ? -1.698 -12.641 4.225 1.00 95.75 124 TYR A N 1
ATOM 1040 C CA . TYR A 1 124 ? -2.880 -12.944 3.412 1.00 95.75 124 TYR A CA 1
ATOM 1041 C C . TYR A 1 124 ? -2.544 -13.686 2.120 1.00 95.75 124 TYR A C 1
ATOM 1043 O O . TYR A 1 124 ? -3.438 -14.265 1.506 1.00 95.75 124 TYR A O 1
ATOM 1051 N N . GLN A 1 125 ? -1.271 -13.704 1.718 1.00 95.00 125 GLN A N 1
ATOM 1052 C CA . GLN A 1 125 ? -0.857 -14.335 0.474 1.00 95.00 125 GLN A CA 1
ATOM 1053 C C . GLN A 1 125 ? 0.592 -14.835 0.525 1.00 95.00 125 GLN A C 1
ATOM 1055 O O . GLN A 1 125 ? 1.476 -14.178 1.077 1.00 95.00 125 GLN A O 1
ATOM 1060 N N . GLU A 1 126 ? 0.822 -15.995 -0.091 1.00 95.19 126 GLU A N 1
ATOM 1061 C CA . GLU A 1 126 ? 2.155 -16.544 -0.358 1.00 95.19 126 GLU A CA 1
ATOM 1062 C C . GLU A 1 126 ? 2.790 -15.907 -1.599 1.00 95.19 126 GLU A C 1
ATOM 1064 O O . GLU A 1 126 ? 2.102 -15.501 -2.539 1.00 95.19 126 GLU A O 1
ATOM 1069 N N . ILE A 1 127 ? 4.119 -15.865 -1.640 1.00 94.19 127 ILE A N 1
ATOM 1070 C CA . ILE A 1 127 ? 4.823 -15.461 -2.858 1.00 94.19 127 ILE A CA 1
ATOM 1071 C C . ILE A 1 127 ? 4.718 -16.573 -3.906 1.00 94.19 127 ILE A C 1
ATOM 1073 O O . ILE A 1 127 ? 5.099 -17.711 -3.653 1.00 94.19 127 ILE A O 1
ATOM 1077 N N . ASP A 1 128 ? 4.258 -16.217 -5.105 1.00 91.81 128 ASP A N 1
ATOM 1078 C CA . ASP A 1 128 ? 4.335 -17.090 -6.274 1.00 91.81 128 ASP A CA 1
ATOM 1079 C C . ASP A 1 128 ? 5.728 -16.985 -6.917 1.00 91.81 128 ASP A C 1
ATOM 1081 O O . ASP A 1 128 ? 6.083 -15.978 -7.539 1.00 91.81 128 ASP A O 1
ATOM 1085 N N . ASP A 1 129 ? 6.528 -18.041 -6.756 1.00 86.50 129 ASP A N 1
ATOM 1086 C CA . ASP A 1 129 ? 7.893 -18.135 -7.283 1.00 86.50 129 ASP A CA 1
ATOM 1087 C C . ASP A 1 129 ? 7.961 -18.090 -8.821 1.00 86.50 129 ASP A C 1
ATOM 1089 O O . ASP A 1 129 ? 9.014 -17.759 -9.379 1.00 86.50 129 ASP A O 1
ATOM 1093 N N . SER A 1 130 ? 6.856 -18.390 -9.514 1.00 89.12 130 SER A N 1
ATOM 1094 C CA . SER A 1 130 ? 6.790 -18.384 -10.981 1.00 89.12 130 SER A CA 1
ATOM 1095 C C . SER A 1 130 ? 6.713 -16.975 -11.581 1.00 89.12 130 SER A C 1
ATOM 1097 O O . SER A 1 130 ? 6.940 -16.792 -12.778 1.00 89.12 130 SER A O 1
ATOM 1099 N N . VAL A 1 131 ? 6.448 -15.954 -10.761 1.00 90.44 131 VAL A N 1
ATOM 1100 C CA . VAL A 1 131 ? 6.320 -14.564 -11.205 1.00 90.44 131 VAL A CA 1
ATOM 1101 C C . VAL A 1 131 ? 7.694 -13.964 -11.517 1.00 90.44 131 VAL A C 1
ATOM 1103 O O . VAL A 1 131 ? 8.464 -13.601 -10.623 1.00 90.44 131 VAL A O 1
ATOM 1106 N N . GLU A 1 132 ? 7.975 -13.755 -12.805 1.00 90.06 132 GLU A N 1
ATOM 1107 C CA . GLU A 1 132 ? 9.245 -13.184 -13.285 1.00 90.06 132 GLU A CA 1
ATOM 1108 C C . GLU A 1 132 ? 9.558 -11.804 -12.686 1.00 90.06 132 GLU A C 1
ATOM 1110 O O . GLU A 1 132 ? 10.713 -11.514 -12.369 1.00 90.06 132 GLU A O 1
ATOM 1115 N N . LEU A 1 133 ? 8.532 -10.970 -12.463 1.00 89.12 133 LEU A N 1
ATOM 1116 C CA . LEU A 1 133 ? 8.680 -9.628 -11.885 1.00 89.12 133 LEU A CA 1
ATOM 1117 C C . LEU A 1 133 ? 9.364 -9.649 -10.505 1.00 89.12 133 LEU A C 1
ATOM 1119 O O . LEU A 1 133 ? 10.096 -8.719 -10.168 1.00 89.12 133 LEU A O 1
ATOM 1123 N N . LEU A 1 134 ? 9.152 -10.703 -9.709 1.00 90.25 134 LEU A N 1
ATOM 1124 C CA . LEU A 1 134 ? 9.702 -10.814 -8.355 1.00 90.25 134 LEU A CA 1
ATOM 1125 C C . LEU A 1 134 ? 11.165 -11.258 -8.330 1.00 90.25 134 LEU A C 1
ATOM 1127 O O . LEU A 1 134 ? 11.877 -10.955 -7.373 1.00 90.25 134 LEU A O 1
ATOM 1131 N N . GLN A 1 135 ? 11.639 -11.948 -9.365 1.00 89.56 135 GLN A N 1
ATOM 1132 C CA . GLN A 1 135 ? 12.982 -12.532 -9.398 1.00 89.56 135 GLN A CA 1
ATOM 1133 C C . GLN A 1 135 ? 14.114 -11.515 -9.151 1.00 89.56 135 GLN A C 1
ATOM 1135 O O . GLN A 1 135 ? 14.942 -11.761 -8.269 1.00 89.56 135 GLN A O 1
ATOM 1140 N N . PRO A 1 136 ? 14.189 -10.363 -9.850 1.00 89.56 136 PRO A N 1
ATOM 1141 C CA . PRO A 1 136 ? 15.230 -9.372 -9.571 1.00 89.56 136 PRO A CA 1
ATOM 1142 C C . PRO A 1 136 ? 15.064 -8.716 -8.193 1.00 89.56 136 PRO A C 1
ATOM 1144 O O . PRO A 1 136 ? 16.057 -8.457 -7.519 1.00 89.56 136 PRO A O 1
ATOM 1147 N N . ILE A 1 137 ? 13.822 -8.505 -7.748 1.00 91.44 137 ILE A N 1
ATOM 1148 C CA . ILE A 1 137 ? 13.506 -7.859 -6.468 1.00 91.44 137 ILE A CA 1
ATOM 1149 C C . ILE A 1 137 ? 14.015 -8.708 -5.299 1.00 91.44 137 ILE A C 1
ATOM 1151 O O . ILE A 1 137 ? 14.732 -8.212 -4.433 1.00 91.44 137 ILE A O 1
ATOM 1155 N N . ARG A 1 138 ? 13.708 -10.007 -5.293 1.00 90.62 138 ARG A N 1
ATOM 1156 C CA . ARG A 1 138 ? 14.050 -10.917 -4.185 1.00 90.62 138 ARG A CA 1
ATOM 1157 C C . ARG A 1 138 ? 15.546 -11.202 -4.062 1.00 90.62 138 ARG A C 1
ATOM 1159 O O . ARG A 1 138 ? 16.019 -11.567 -2.988 1.00 90.62 138 ARG A O 1
ATOM 1166 N N . ARG A 1 139 ? 16.306 -11.036 -5.150 1.00 89.25 139 ARG A N 1
ATOM 1167 C CA . ARG A 1 139 ? 17.774 -11.152 -5.122 1.00 89.25 139 ARG A CA 1
ATOM 1168 C C . ARG A 1 139 ? 18.409 -10.008 -4.337 1.00 89.25 139 ARG A C 1
ATOM 1170 O O . ARG A 1 139 ? 19.369 -10.235 -3.605 1.00 89.25 139 ARG A O 1
ATOM 1177 N N . GLU A 1 140 ? 17.872 -8.802 -4.483 1.00 89.69 140 GLU A N 1
ATOM 1178 C CA . GLU A 1 140 ? 18.460 -7.577 -3.933 1.00 89.69 140 GLU A CA 1
ATOM 1179 C C . GLU A 1 140 ? 17.855 -7.172 -2.581 1.00 89.69 140 GLU A C 1
ATOM 1181 O O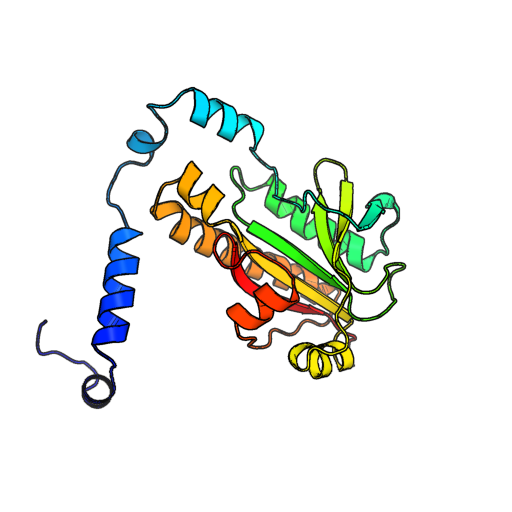 . GLU A 1 140 ? 18.572 -6.666 -1.720 1.00 89.69 140 GLU A O 1
ATOM 1186 N N . PHE A 1 141 ? 16.564 -7.426 -2.362 1.00 92.56 141 PHE A N 1
ATOM 1187 C CA . PHE A 1 141 ? 15.818 -6.894 -1.222 1.00 92.56 141 PHE A CA 1
ATOM 1188 C C . PHE A 1 141 ? 15.250 -7.983 -0.321 1.00 92.56 141 PHE A C 1
ATOM 1190 O O . PHE A 1 141 ? 15.004 -9.114 -0.739 1.00 92.56 141 PHE A O 1
ATOM 1197 N N . HIS A 1 142 ? 15.047 -7.624 0.943 1.00 92.50 142 HIS A N 1
ATOM 1198 C CA . HIS A 1 142 ? 14.473 -8.497 1.968 1.00 92.50 142 HIS A CA 1
ATOM 1199 C C . HIS A 1 142 ? 13.010 -8.163 2.198 1.00 92.50 142 HIS A C 1
ATOM 1201 O O . HIS A 1 142 ? 12.203 -9.070 2.381 1.00 92.50 142 HIS A O 1
ATOM 1207 N N . LEU A 1 143 ? 12.671 -6.873 2.136 1.00 94.75 143 LEU A N 1
ATOM 1208 C CA . LEU A 1 143 ? 11.314 -6.390 2.331 1.00 94.75 143 LEU A CA 1
ATOM 1209 C C . LEU A 1 143 ? 10.912 -5.399 1.236 1.00 94.75 143 LEU A C 1
ATOM 1211 O O . LEU A 1 143 ? 11.752 -4.731 0.625 1.00 94.75 143 LEU A O 1
ATOM 1215 N N . SER A 1 144 ? 9.607 -5.244 1.057 1.00 95.44 144 SER A N 1
ATOM 1216 C CA . SER A 1 144 ? 9.006 -4.080 0.410 1.00 95.44 144 SER A CA 1
ATOM 1217 C C . SER A 1 144 ? 7.904 -3.503 1.275 1.00 95.44 144 SER A C 1
ATOM 1219 O O . SER A 1 144 ? 7.124 -4.261 1.838 1.00 95.44 144 SER A O 1
ATOM 1221 N N . LEU A 1 145 ? 7.766 -2.186 1.293 1.00 96.06 145 LEU A N 1
ATOM 1222 C CA . LEU A 1 145 ? 6.615 -1.493 1.850 1.00 96.06 145 LEU A CA 1
ATOM 1223 C C . LEU A 1 145 ? 5.916 -0.721 0.730 1.00 96.06 145 LEU A C 1
ATOM 1225 O O . LEU A 1 145 ? 6.445 0.272 0.227 1.00 96.06 145 LEU A O 1
ATOM 1229 N N . SER A 1 146 ? 4.755 -1.218 0.318 1.00 95.62 146 SER A N 1
ATOM 1230 C CA . SER A 1 146 ? 3.944 -0.666 -0.768 1.00 95.62 146 SER A CA 1
ATOM 1231 C C . SER A 1 146 ? 2.778 0.133 -0.198 1.00 95.62 146 SER A C 1
ATOM 1233 O O . SER A 1 146 ? 2.110 -0.327 0.721 1.00 95.62 146 SER A O 1
ATOM 1235 N N . PHE A 1 147 ? 2.510 1.309 -0.753 1.00 94.06 147 PHE A N 1
ATOM 1236 C CA . PHE A 1 147 ? 1.427 2.193 -0.335 1.00 94.06 147 PHE A CA 1
ATOM 1237 C C . PHE A 1 147 ? 0.351 2.235 -1.411 1.00 94.06 147 PHE A C 1
ATOM 1239 O O . PHE A 1 147 ? 0.600 2.649 -2.551 1.00 94.06 147 PHE A O 1
ATOM 1246 N N . PHE A 1 148 ? -0.845 1.812 -1.022 1.00 94.00 148 PHE A N 1
ATOM 1247 C CA . PHE A 1 148 ? -2.033 1.804 -1.857 1.00 94.00 148 PHE A CA 1
ATOM 1248 C C . PHE A 1 148 ? -3.024 2.855 -1.386 1.00 94.00 148 PHE A C 1
ATOM 1250 O O . PHE A 1 148 ? -3.198 3.062 -0.190 1.00 94.00 148 PHE A O 1
ATOM 1257 N N . LEU A 1 149 ? -3.699 3.493 -2.334 1.00 93.50 149 LEU A N 1
ATOM 1258 C CA . LEU A 1 149 ? -4.891 4.278 -2.067 1.00 93.50 149 LEU A CA 1
ATOM 1259 C C . LEU A 1 149 ? -6.116 3.368 -2.122 1.00 93.50 149 LEU A C 1
ATOM 1261 O O . LEU A 1 149 ? -6.398 2.792 -3.177 1.00 93.50 149 LEU A O 1
ATOM 1265 N N . SER A 1 150 ? -6.889 3.334 -1.040 1.00 91.38 150 SER A N 1
ATOM 1266 C CA . SER A 1 150 ? -8.250 2.809 -1.057 1.00 91.38 150 SER A CA 1
ATOM 1267 C C . SER A 1 150 ? -9.168 3.795 -1.768 1.00 91.38 150 SER A C 1
ATOM 1269 O O . SER A 1 150 ? -9.667 4.757 -1.184 1.00 91.38 150 SER A O 1
ATOM 1271 N N . ILE A 1 151 ? -9.381 3.564 -3.064 1.00 89.50 151 ILE A N 1
ATOM 1272 C CA . ILE A 1 151 ? -10.224 4.423 -3.904 1.00 89.50 151 ILE A CA 1
ATOM 1273 C C . ILE A 1 151 ? -11.655 4.422 -3.365 1.00 89.50 151 ILE A C 1
ATOM 1275 O O . ILE A 1 151 ? -12.299 5.467 -3.313 1.00 89.50 151 ILE A O 1
ATOM 1279 N N . GLU A 1 152 ? -12.146 3.246 -2.969 1.00 86.62 152 GLU A N 1
ATOM 1280 C CA . GLU A 1 152 ? -13.508 3.061 -2.472 1.00 86.62 152 GLU A CA 1
ATOM 1281 C C . GLU A 1 152 ? -13.753 3.883 -1.207 1.00 86.62 152 GLU A C 1
ATOM 1283 O O . GLU A 1 152 ? -14.704 4.660 -1.178 1.00 86.62 152 GLU A O 1
ATOM 1288 N N . GLU A 1 153 ? -12.866 3.798 -0.212 1.00 86.00 153 GLU A N 1
ATOM 1289 C CA . GLU A 1 153 ? -13.019 4.569 1.026 1.00 86.00 153 GLU A CA 1
ATOM 1290 C C . GLU A 1 153 ? -12.827 6.065 0.803 1.00 86.00 153 GLU A C 1
ATOM 1292 O O . GLU A 1 153 ? -13.633 6.868 1.272 1.00 86.00 153 GLU A O 1
ATOM 1297 N N . ALA A 1 154 ? -11.813 6.457 0.030 1.00 88.38 154 ALA A N 1
ATOM 1298 C CA . ALA A 1 154 ? -11.559 7.863 -0.248 1.00 88.38 154 ALA A CA 1
ATOM 1299 C C . ALA A 1 154 ? -12.756 8.521 -0.951 1.00 88.38 154 ALA A C 1
ATOM 1301 O O . ALA A 1 154 ? -13.203 9.604 -0.564 1.00 88.38 154 ALA A O 1
ATOM 1302 N N . VAL A 1 155 ? -13.325 7.844 -1.954 1.00 86.06 155 VAL A N 1
ATOM 1303 C CA . VAL A 1 155 ? -14.503 8.335 -2.678 1.00 86.06 155 VAL A CA 1
ATOM 1304 C C . VAL A 1 155 ? -15.761 8.263 -1.823 1.00 86.06 155 VAL A C 1
ATOM 1306 O O . VAL A 1 155 ? -16.584 9.179 -1.883 1.00 86.06 155 VAL A O 1
ATOM 1309 N N . PHE A 1 156 ? -15.915 7.228 -1.002 1.00 83.50 156 PHE A N 1
ATOM 1310 C CA . PHE A 1 156 ? -17.037 7.128 -0.077 1.00 83.50 156 PHE A CA 1
ATOM 1311 C C . PHE A 1 156 ? -17.017 8.247 0.965 1.00 83.50 156 PHE A C 1
ATOM 1313 O O . PHE A 1 156 ? -18.071 8.777 1.287 1.00 83.50 156 PHE A O 1
ATOM 1320 N N . ILE A 1 157 ? -15.853 8.665 1.466 1.00 79.50 157 ILE A N 1
ATOM 1321 C CA . ILE A 1 157 ? -15.754 9.668 2.537 1.00 79.50 157 ILE A CA 1
ATOM 1322 C C . ILE A 1 157 ? -15.736 11.094 1.981 1.00 79.50 157 ILE A C 1
ATOM 1324 O O . ILE A 1 157 ? -16.507 11.931 2.442 1.00 79.50 157 ILE A O 1
ATOM 1328 N N . LEU A 1 158 ? -14.940 11.375 0.950 1.00 79.81 158 LEU A N 1
ATOM 1329 C CA . LEU A 1 158 ? -14.719 12.740 0.442 1.00 79.81 158 LEU A CA 1
ATOM 1330 C C . LEU A 1 158 ? -15.289 12.970 -0.968 1.00 79.81 158 LEU A C 1
ATOM 1332 O O . LEU A 1 158 ? -15.094 14.027 -1.573 1.00 79.81 158 LEU A O 1
ATOM 1336 N N . GLY A 1 159 ? -16.009 11.996 -1.528 1.00 81.50 159 GLY A N 1
ATOM 1337 C CA . GLY A 1 159 ? -16.426 12.045 -2.927 1.00 81.50 159 GLY A CA 1
ATOM 1338 C C . GLY A 1 159 ? -15.221 11.988 -3.868 1.00 81.50 159 GLY A C 1
ATOM 1339 O O . GLY A 1 159 ? -14.132 11.554 -3.512 1.00 81.50 159 GLY A O 1
ATOM 1340 N N . ARG A 1 160 ? -15.379 12.477 -5.100 1.00 83.50 160 ARG A N 1
ATOM 1341 C CA . ARG A 1 160 ? -14.309 12.422 -6.119 1.00 83.50 160 ARG A CA 1
ATOM 1342 C C . ARG A 1 160 ? -13.003 13.109 -5.692 1.00 83.50 160 ARG A C 1
ATOM 1344 O O . ARG A 1 160 ? -11.942 12.706 -6.156 1.00 83.50 160 ARG A O 1
ATOM 1351 N N . GLN A 1 161 ? -13.088 14.111 -4.816 1.00 82.88 161 GLN A N 1
ATOM 1352 C CA . GLN A 1 161 ? -11.932 14.812 -4.254 1.00 82.88 161 GLN A CA 1
ATOM 1353 C C . GLN A 1 161 ? -11.056 13.881 -3.404 1.00 82.88 161 GLN A C 1
ATOM 1355 O O . GLN A 1 161 ? -9.836 14.023 -3.425 1.00 82.88 161 GLN A O 1
ATOM 1360 N N . GLY A 1 162 ? -11.649 12.878 -2.749 1.00 86.00 162 GLY A N 1
ATOM 1361 C CA . GLY A 1 162 ? -10.915 11.903 -1.946 1.00 86.00 162 GLY A CA 1
ATOM 1362 C C . GLY A 1 162 ? -9.827 11.176 -2.721 1.00 86.00 162 GLY A C 1
ATOM 1363 O O . GLY A 1 162 ? -8.777 10.889 -2.160 1.00 86.00 162 GLY A O 1
ATOM 1364 N N . TYR A 1 163 ? -10.016 10.963 -4.029 1.00 89.31 163 TYR A N 1
ATOM 1365 C CA . TYR A 1 163 ? -8.953 10.426 -4.874 1.00 89.31 163 TYR A CA 1
ATOM 1366 C C . TYR A 1 163 ? -7.694 11.301 -4.806 1.00 89.31 163 TYR A C 1
ATOM 1368 O O . TYR A 1 163 ? -6.605 10.806 -4.541 1.00 89.31 163 TYR A O 1
ATOM 1376 N N . ARG A 1 164 ? -7.837 12.615 -5.011 1.00 88.62 164 ARG A N 1
ATOM 1377 C CA . ARG A 1 164 ? -6.715 13.558 -4.972 1.00 88.62 164 ARG A CA 1
ATOM 1378 C C . ARG A 1 164 ? -6.149 13.693 -3.562 1.00 88.62 164 ARG A C 1
ATOM 1380 O O . ARG A 1 164 ? -4.932 13.668 -3.408 1.0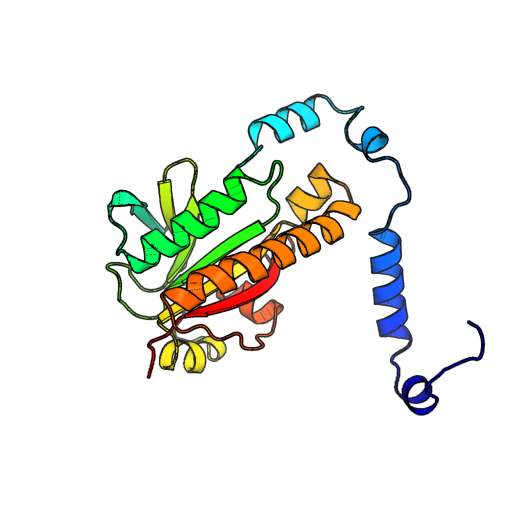0 88.62 164 ARG A O 1
ATOM 1387 N N . ASP A 1 165 ? -7.009 13.842 -2.563 1.00 87.38 165 ASP A N 1
ATOM 1388 C CA . ASP A 1 165 ? -6.578 14.064 -1.181 1.00 87.38 165 ASP A CA 1
ATOM 1389 C C . ASP A 1 165 ? -5.837 12.831 -0.634 1.00 87.38 165 ASP A C 1
ATOM 1391 O O . ASP A 1 165 ? -4.798 12.969 0.008 1.00 87.38 165 ASP A O 1
ATOM 1395 N N . GLY A 1 166 ? -6.275 11.622 -0.995 1.00 90.12 166 GLY A N 1
ATOM 1396 C CA . GLY A 1 166 ? -5.569 10.383 -0.677 1.00 90.12 166 GLY A CA 1
ATOM 1397 C C . GLY A 1 166 ? -4.199 10.264 -1.355 1.00 90.12 166 GLY A C 1
ATOM 1398 O O . GLY A 1 166 ? -3.244 9.820 -0.722 1.00 90.12 166 GLY A O 1
ATOM 1399 N N . LEU A 1 167 ? -4.048 10.721 -2.607 1.00 91.69 167 LEU A N 1
ATOM 1400 C CA . LEU A 1 167 ? -2.724 10.794 -3.249 1.00 91.69 167 LEU A CA 1
ATOM 1401 C C . LEU A 1 167 ? -1.770 11.732 -2.500 1.00 91.69 167 LEU A C 1
ATOM 1403 O O . LEU A 1 167 ? -0.589 11.416 -2.356 1.00 91.69 167 LEU A O 1
ATOM 1407 N N . VAL A 1 168 ? -2.275 12.880 -2.037 1.00 90.75 168 VAL A N 1
ATOM 1408 C CA . VAL A 1 168 ? -1.489 13.843 -1.253 1.00 90.75 168 VAL A CA 1
ATOM 1409 C C . VAL A 1 168 ? -1.076 13.225 0.080 1.00 90.75 168 VAL A C 1
ATOM 1411 O O . VAL A 1 168 ? 0.114 13.230 0.389 1.00 90.75 168 VAL A O 1
ATOM 1414 N N . GLN A 1 169 ? -2.017 12.612 0.807 1.00 90.12 169 GLN A N 1
ATOM 1415 C CA . GLN A 1 169 ? -1.738 11.908 2.063 1.00 90.12 169 GLN A CA 1
ATOM 1416 C C . GLN A 1 169 ? -0.632 10.860 1.890 1.00 90.12 169 GLN A C 1
ATOM 1418 O O . GLN A 1 169 ? 0.348 10.867 2.634 1.00 90.12 169 GLN A O 1
ATOM 1423 N N . ILE A 1 170 ? -0.731 10.001 0.869 1.00 92.19 170 ILE A N 1
ATOM 1424 C CA . ILE A 1 170 ? 0.286 8.971 0.611 1.00 92.19 170 ILE A CA 1
ATOM 1425 C C . ILE A 1 170 ? 1.637 9.600 0.267 1.00 92.19 170 ILE A C 1
ATOM 1427 O O . ILE A 1 170 ? 2.671 9.096 0.702 1.00 92.19 170 ILE A O 1
ATOM 1431 N N . GLY A 1 171 ? 1.659 10.704 -0.484 1.00 91.25 171 GLY A N 1
ATOM 1432 C CA . GLY A 1 171 ? 2.888 11.444 -0.770 1.00 91.25 171 GLY A CA 1
ATOM 1433 C C . GLY A 1 171 ? 3.576 11.958 0.499 1.00 91.25 171 GLY A C 1
ATOM 1434 O O . GLY A 1 171 ? 4.791 11.802 0.650 1.00 91.25 171 GLY A O 1
ATOM 1435 N N . GLU A 1 172 ? 2.805 12.516 1.433 1.00 89.31 172 GLU A N 1
ATOM 1436 C CA . GLU A 1 172 ? 3.315 12.982 2.725 1.00 89.31 172 GLU A CA 1
ATOM 1437 C C . GLU A 1 172 ? 3.825 11.832 3.594 1.00 89.31 172 GLU A C 1
ATOM 1439 O O . GLU A 1 172 ? 4.934 11.908 4.130 1.00 89.31 172 GLU A O 1
ATOM 1444 N N . TRP A 1 173 ? 3.051 10.751 3.702 1.00 88.94 173 TRP A N 1
ATOM 1445 C CA . TRP A 1 173 ? 3.454 9.540 4.414 1.00 88.94 173 TRP A CA 1
ATOM 1446 C C . TRP A 1 173 ? 4.737 8.970 3.846 1.00 88.94 173 TRP A C 1
ATOM 1448 O O . TRP A 1 173 ? 5.689 8.735 4.581 1.00 88.94 173 TRP A O 1
ATOM 1458 N N . PHE A 1 174 ? 4.795 8.793 2.529 1.00 90.19 174 PHE A N 1
ATOM 1459 C CA . PHE A 1 174 ? 5.949 8.229 1.854 1.00 90.19 174 PHE A CA 1
ATOM 1460 C C . PHE A 1 174 ? 7.221 9.030 2.152 1.00 90.19 174 PHE A C 1
ATOM 1462 O O . PHE A 1 174 ? 8.237 8.446 2.531 1.00 90.19 174 PHE A O 1
ATOM 1469 N N . GLY A 1 175 ? 7.173 10.362 2.051 1.00 88.06 175 GLY A N 1
ATOM 1470 C CA . GLY A 1 175 ? 8.322 11.220 2.359 1.00 88.06 175 GLY A CA 1
ATOM 1471 C C . GLY A 1 175 ? 8.778 11.112 3.818 1.00 88.06 175 GLY A C 1
ATOM 1472 O O . GLY A 1 175 ? 9.975 11.034 4.104 1.00 88.06 175 GLY A O 1
ATOM 1473 N N . LYS A 1 176 ? 7.828 11.051 4.754 1.00 88.12 176 LYS A N 1
ATOM 1474 C CA . LYS A 1 176 ? 8.122 10.970 6.191 1.00 88.12 176 LYS A CA 1
ATOM 1475 C C . LYS A 1 176 ? 8.626 9.579 6.606 1.00 88.12 176 LYS A C 1
ATOM 1477 O O . LYS A 1 176 ? 9.641 9.484 7.299 1.00 88.12 176 LYS A O 1
ATOM 1482 N N . VAL A 1 177 ? 7.974 8.512 6.138 1.00 90.06 177 VAL A N 1
ATOM 1483 C CA . VAL A 1 177 ? 8.358 7.110 6.379 1.00 90.06 177 VAL A CA 1
ATOM 1484 C C . VAL A 1 177 ? 9.740 6.830 5.802 1.00 90.06 177 VAL A C 1
ATOM 1486 O O . VAL A 1 177 ? 10.592 6.310 6.515 1.00 90.06 177 VAL A O 1
ATOM 1489 N N . THR A 1 178 ? 10.008 7.212 4.548 1.00 90.62 178 THR A N 1
ATOM 1490 C CA . THR A 1 178 ? 11.346 7.029 3.957 1.00 90.62 178 THR A CA 1
ATOM 1491 C C . THR A 1 178 ? 12.421 7.727 4.781 1.00 90.62 178 THR A C 1
ATOM 1493 O O . THR A 1 178 ? 13.414 7.093 5.127 1.00 90.62 178 THR A O 1
ATOM 1496 N N . SER A 1 179 ? 12.201 8.984 5.175 1.00 88.50 179 SER A N 1
ATOM 1497 C CA . SER A 1 179 ? 13.159 9.739 5.993 1.00 88.50 179 SER A CA 1
ATOM 1498 C C . SER A 1 179 ? 13.507 9.018 7.301 1.00 88.50 179 SER A C 1
ATOM 1500 O O . SER A 1 179 ? 14.685 8.898 7.626 1.00 88.50 179 SER A O 1
ATOM 1502 N N . HIS A 1 180 ? 12.521 8.459 8.011 1.00 88.69 180 HIS A N 1
ATOM 1503 C CA . HIS A 1 180 ? 12.772 7.699 9.243 1.00 88.69 180 HIS A CA 1
ATOM 1504 C C . HIS A 1 180 ? 13.477 6.372 8.967 1.00 88.69 180 HIS A C 1
ATOM 1506 O O . HIS A 1 180 ? 14.492 6.063 9.589 1.00 88.69 180 HIS A O 1
ATOM 1512 N N . LEU A 1 181 ? 12.985 5.606 7.992 1.00 87.25 181 LEU A N 1
ATOM 1513 C CA . LEU A 1 181 ? 13.531 4.286 7.699 1.00 87.25 181 LEU A CA 1
ATOM 1514 C C . LEU A 1 181 ? 14.965 4.350 7.156 1.00 87.25 181 LEU A C 1
ATOM 1516 O O . LEU A 1 181 ? 15.727 3.426 7.417 1.00 87.25 181 LEU A O 1
ATOM 1520 N N . THR A 1 182 ? 15.380 5.424 6.469 1.00 86.94 182 THR A N 1
ATOM 1521 C CA . THR A 1 182 ? 16.777 5.564 5.993 1.00 86.94 182 THR A CA 1
ATOM 1522 C C . THR A 1 182 ? 17.811 5.657 7.118 1.00 86.94 182 THR A C 1
ATOM 1524 O O . THR A 1 182 ? 18.988 5.369 6.889 1.00 86.94 182 THR A O 1
ATOM 1527 N N . LEU A 1 183 ? 17.396 6.018 8.339 1.00 81.88 183 LEU A N 1
ATOM 1528 C CA . LEU A 1 183 ? 18.286 6.057 9.503 1.00 81.88 183 LEU A CA 1
ATOM 1529 C C . LEU A 1 183 ? 18.737 4.650 9.913 1.00 81.88 183 LEU A C 1
ATOM 1531 O O . LEU A 1 183 ? 19.879 4.462 10.330 1.00 81.88 183 LEU A O 1
ATOM 1535 N N . VAL A 1 184 ? 17.858 3.659 9.747 1.00 80.69 184 VAL A N 1
ATOM 1536 C CA . VAL A 1 184 ? 18.060 2.279 10.216 1.00 80.69 184 VAL A CA 1
ATOM 1537 C C . VAL A 1 184 ? 18.336 1.320 9.056 1.00 80.69 184 VAL A C 1
ATOM 1539 O O . VAL A 1 184 ? 19.103 0.370 9.193 1.00 80.69 184 VAL A O 1
ATOM 1542 N N . HIS A 1 185 ? 17.780 1.593 7.878 1.00 83.06 185 HIS A N 1
ATOM 1543 C CA . HIS A 1 185 ? 17.774 0.677 6.745 1.00 83.06 185 HIS A CA 1
ATOM 1544 C C . HIS A 1 185 ? 18.396 1.270 5.484 1.00 83.06 185 HIS A C 1
ATOM 1546 O O . HIS A 1 185 ? 18.419 2.482 5.270 1.00 83.06 185 HIS A O 1
ATOM 1552 N N . TRP A 1 186 ? 18.869 0.389 4.601 1.00 87.56 186 TRP A N 1
ATOM 1553 C CA . TRP A 1 186 ? 19.152 0.760 3.222 1.00 87.56 186 TRP A CA 1
ATOM 1554 C C . TRP A 1 186 ? 17.873 0.659 2.394 1.00 87.56 186 TRP A C 1
ATOM 1556 O O . TRP A 1 186 ? 17.255 -0.405 2.316 1.00 87.56 186 TRP A O 1
ATOM 1566 N N . LEU A 1 187 ? 17.473 1.784 1.799 1.00 90.31 187 LEU A N 1
ATOM 1567 C CA . LEU A 1 187 ? 16.238 1.897 1.036 1.00 90.31 187 LEU A CA 1
ATOM 1568 C C . LEU A 1 187 ? 16.529 2.162 -0.435 1.00 90.31 187 LEU A C 1
ATOM 1570 O O . LEU A 1 187 ? 17.401 2.965 -0.775 1.00 90.31 187 LEU A O 1
ATOM 1574 N N . ARG A 1 188 ? 15.718 1.572 -1.308 1.00 89.94 188 ARG A N 1
ATOM 1575 C CA . ARG A 1 188 ? 15.696 1.907 -2.730 1.00 89.94 188 ARG A CA 1
ATOM 1576 C C . ARG A 1 188 ? 14.264 2.024 -3.220 1.00 89.94 188 ARG A C 1
ATOM 1578 O O . ARG A 1 188 ? 13.384 1.262 -2.835 1.00 89.94 188 ARG A O 1
ATOM 1585 N N . THR A 1 189 ? 14.037 2.986 -4.101 1.00 87.00 189 THR A N 1
ATOM 1586 C CA . THR A 1 189 ? 12.788 3.090 -4.852 1.00 87.00 189 THR A CA 1
ATOM 1587 C C . THR A 1 189 ? 13.106 2.704 -6.285 1.00 87.00 189 THR A C 1
ATOM 1589 O O . THR A 1 189 ? 13.998 3.272 -6.916 1.00 87.00 189 THR A O 1
ATOM 1592 N N . ILE A 1 190 ? 12.438 1.667 -6.774 1.00 86.44 190 ILE A N 1
ATOM 1593 C CA . ILE A 1 190 ? 12.532 1.236 -8.166 1.00 86.44 190 ILE A CA 1
ATOM 1594 C C 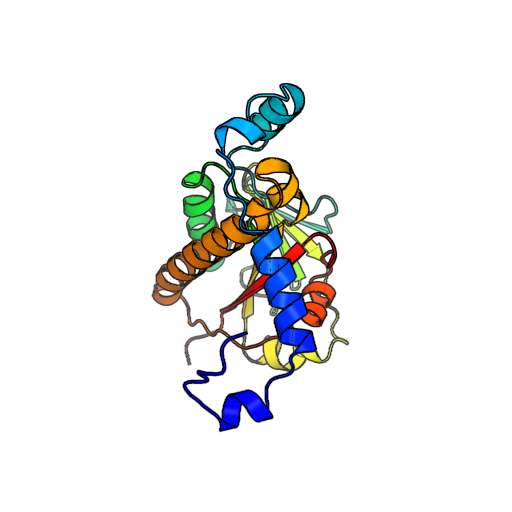. ILE A 1 190 ? 11.182 1.464 -8.824 1.00 86.44 190 ILE A C 1
ATOM 1596 O O . ILE A 1 190 ? 10.137 1.390 -8.175 1.00 86.44 190 ILE A O 1
ATOM 1600 N N . PHE A 1 191 ? 11.207 1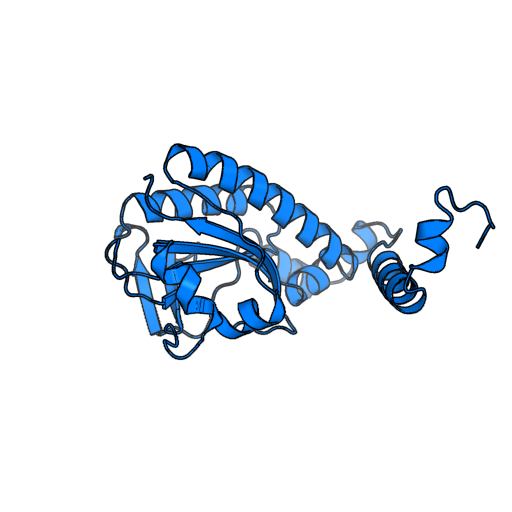.777 -10.114 1.00 85.75 191 PHE A N 1
ATOM 1601 C CA . PHE A 1 191 ? 9.982 1.812 -10.891 1.00 85.75 191 PHE A CA 1
ATOM 1602 C C . PHE A 1 191 ? 9.457 0.385 -11.052 1.00 85.75 191 PHE A C 1
ATOM 1604 O O . PHE A 1 191 ? 10.194 -0.498 -11.492 1.00 85.75 191 PHE A O 1
ATOM 1611 N N . ILE A 1 192 ? 8.187 0.180 -10.712 1.00 86.19 192 ILE A N 1
ATOM 1612 C CA . ILE A 1 192 ? 7.469 -1.065 -10.959 1.00 86.19 192 ILE A CA 1
ATOM 1613 C C . ILE A 1 192 ? 6.133 -0.698 -11.593 1.00 86.19 192 ILE A C 1
ATOM 1615 O O . ILE A 1 192 ? 5.462 0.197 -11.079 1.00 86.19 192 ILE A O 1
ATOM 1619 N N . PRO A 1 193 ? 5.732 -1.369 -12.683 1.00 89.19 193 PRO A N 1
ATOM 1620 C CA . PRO A 1 193 ? 4.414 -1.173 -13.265 1.00 89.1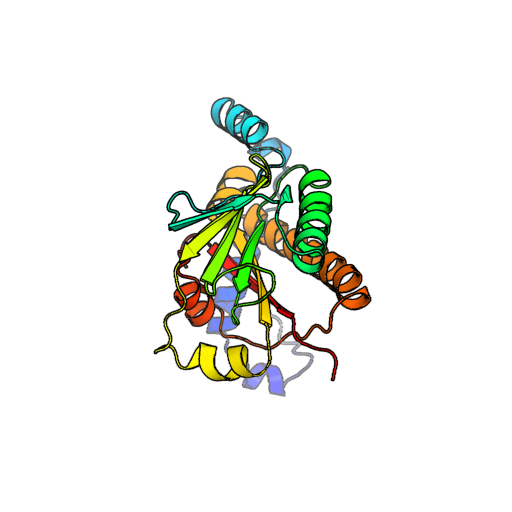9 193 PRO A CA 1
ATOM 1621 C C . PRO A 1 193 ? 3.294 -1.453 -12.251 1.00 89.19 193 PRO A C 1
ATOM 1623 O O . PRO A 1 193 ? 3.203 -2.556 -11.707 1.00 89.19 193 PRO A O 1
ATOM 1626 N N . ASP A 1 194 ? 2.414 -0.472 -12.045 1.00 89.75 194 ASP A N 1
ATOM 1627 C CA . ASP A 1 194 ? 1.385 -0.501 -10.996 1.00 89.75 194 ASP A CA 1
ATOM 1628 C C . ASP A 1 194 ? 0.453 -1.711 -11.102 1.00 89.75 194 ASP A C 1
ATOM 1630 O O . ASP A 1 194 ? 0.172 -2.378 -10.106 1.00 89.75 194 ASP A O 1
ATOM 1634 N N . GLN A 1 195 ? -0.020 -2.021 -12.314 1.00 89.88 195 GLN A N 1
ATOM 1635 C CA . GLN A 1 195 ? -0.987 -3.098 -12.522 1.00 89.88 195 GLN A CA 1
ATOM 1636 C C . GLN A 1 195 ? -0.393 -4.490 -12.241 1.00 89.88 195 GLN A C 1
ATOM 1638 O O . GLN A 1 195 ? -0.956 -5.207 -11.410 1.00 89.88 195 GLN A O 1
ATOM 1643 N N . PRO A 1 196 ? 0.749 -4.876 -12.850 1.00 91.25 196 PRO A N 1
ATOM 1644 C CA . PRO A 1 196 ? 1.454 -6.098 -12.477 1.00 91.25 196 PRO A CA 1
ATOM 1645 C C . PRO A 1 196 ? 1.780 -6.175 -10.988 1.00 91.25 196 PRO A C 1
ATOM 1647 O O . PRO A 1 196 ? 1.560 -7.218 -10.384 1.00 91.25 196 PRO A O 1
ATOM 1650 N N . TRP A 1 197 ? 2.249 -5.083 -10.374 1.00 93.31 197 TRP A N 1
ATOM 1651 C CA . TRP A 1 197 ? 2.601 -5.094 -8.953 1.00 93.31 197 TRP A CA 1
ATOM 1652 C C . TRP A 1 197 ? 1.399 -5.384 -8.060 1.00 93.31 197 TRP A C 1
ATOM 1654 O O . TRP A 1 197 ? 1.442 -6.274 -7.217 1.00 93.31 197 TRP A O 1
ATOM 1664 N N . THR A 1 198 ? 0.293 -4.684 -8.296 1.00 92.81 198 THR A N 1
ATOM 1665 C CA . THR A 1 198 ? -0.952 -4.874 -7.543 1.00 92.81 198 THR A CA 1
ATOM 1666 C C . THR A 1 198 ? -1.485 -6.301 -7.695 1.00 92.81 198 THR A C 1
ATOM 1668 O O . THR A 1 198 ? -1.951 -6.883 -6.718 1.00 92.81 198 THR A O 1
ATOM 1671 N N . TYR A 1 199 ? -1.390 -6.879 -8.900 1.00 90.88 199 TYR A N 1
ATOM 1672 C CA . TYR A 1 199 ? -1.770 -8.270 -9.153 1.00 90.88 199 TYR A CA 1
ATOM 1673 C C . TYR A 1 199 ? -0.887 -9.254 -8.381 1.00 90.88 199 TYR A C 1
ATOM 1675 O O . TYR A 1 199 ? -1.401 -10.170 -7.748 1.00 90.88 199 TYR A O 1
ATOM 1683 N N . VAL A 1 200 ? 0.432 -9.043 -8.390 1.00 92.88 200 VAL A N 1
ATOM 1684 C CA . VAL A 1 200 ? 1.390 -9.878 -7.652 1.00 92.88 200 VAL A CA 1
ATOM 1685 C C . VAL A 1 200 ? 1.114 -9.850 -6.153 1.00 92.88 200 VAL A C 1
ATOM 1687 O O . VAL A 1 200 ? 1.131 -10.898 -5.518 1.00 92.88 200 VAL A O 1
ATOM 1690 N N . LEU A 1 201 ? 0.780 -8.682 -5.605 1.00 93.38 201 LEU A N 1
ATOM 1691 C CA . LEU A 1 201 ? 0.363 -8.531 -4.210 1.00 93.38 201 LEU A CA 1
ATOM 1692 C C . LEU A 1 201 ? -1.071 -9.033 -3.939 1.00 93.38 201 LEU A C 1
ATOM 1694 O O . LEU A 1 201 ? -1.549 -8.849 -2.826 1.00 93.38 201 LEU A O 1
ATOM 1698 N N . GLY A 1 202 ? -1.777 -9.582 -4.938 1.00 90.50 202 GLY A N 1
ATOM 1699 C CA . GLY A 1 202 ? -3.156 -10.094 -4.856 1.00 90.50 202 GLY A CA 1
ATOM 1700 C C . GLY A 1 202 ? -4.186 -9.087 -4.367 1.00 90.50 202 GLY A C 1
ATOM 1701 O O . GLY A 1 202 ? -5.168 -9.444 -3.715 1.00 90.50 202 GLY A O 1
ATOM 1702 N N . LEU A 1 203 ? -3.980 -7.816 -4.696 1.00 90.44 203 LEU A N 1
ATOM 1703 C CA . LEU A 1 203 ? -4.903 -6.745 -4.354 1.00 90.44 203 LEU A CA 1
ATOM 1704 C C . LEU A 1 203 ? -5.887 -6.486 -5.498 1.00 90.44 203 LEU A C 1
ATOM 1706 O O . LEU A 1 203 ? -5.602 -6.670 -6.684 1.00 90.44 203 LEU A O 1
ATOM 1710 N N . ASN A 1 204 ? -7.076 -6.001 -5.144 1.00 87.31 204 ASN A N 1
ATOM 1711 C CA . ASN A 1 204 ? -8.097 -5.668 -6.127 1.00 87.31 204 ASN A CA 1
ATOM 1712 C C . ASN A 1 204 ? -7.782 -4.335 -6.822 1.00 87.31 204 ASN A C 1
ATOM 1714 O O . ASN A 1 204 ? -8.113 -3.265 -6.312 1.00 87.31 204 ASN A O 1
ATOM 1718 N N . LEU A 1 205 ? -7.245 -4.426 -8.038 1.00 84.06 205 LEU A N 1
ATOM 1719 C CA . LEU A 1 205 ? -6.932 -3.316 -8.951 1.00 84.06 205 LEU A CA 1
ATOM 1720 C C . LEU A 1 205 ? -8.060 -2.292 -9.169 1.00 84.06 205 LEU A C 1
ATOM 1722 O O . LEU A 1 205 ? -7.793 -1.159 -9.554 1.00 84.06 205 LEU A O 1
ATOM 1726 N N . ARG A 1 206 ? -9.329 -2.681 -8.986 1.00 84.62 206 ARG A N 1
ATOM 1727 C CA . ARG A 1 206 ? -10.479 -1.775 -9.173 1.00 84.62 206 ARG A CA 1
ATOM 1728 C C . ARG A 1 206 ? -10.818 -0.966 -7.924 1.00 84.62 206 ARG A C 1
ATOM 1730 O O . ARG A 1 206 ? -11.572 -0.005 -8.023 1.00 84.62 206 ARG A O 1
ATOM 1737 N N . LYS A 1 207 ? -10.312 -1.384 -6.764 1.00 86.88 207 LYS A N 1
ATOM 1738 C CA . LYS A 1 207 ? -10.584 -0.766 -5.458 1.00 86.88 207 LYS A CA 1
ATOM 1739 C C . LYS A 1 207 ? -9.347 -0.104 -4.858 1.00 86.88 207 LYS A C 1
ATOM 1741 O O . LYS A 1 207 ? -9.485 0.846 -4.097 1.00 86.88 207 LYS A O 1
ATOM 1746 N N . GLN A 1 208 ? -8.166 -0.605 -5.208 1.00 89.88 208 GLN A N 1
ATOM 1747 C CA . GLN A 1 208 ? -6.881 -0.178 -4.674 1.00 89.88 208 GLN A CA 1
ATOM 1748 C C . GLN A 1 208 ? -5.996 0.336 -5.807 1.00 89.88 208 GLN A C 1
ATOM 1750 O O . GLN A 1 208 ? -5.872 -0.317 -6.844 1.00 89.88 208 GLN A O 1
ATOM 1755 N N . PHE A 1 209 ? -5.368 1.490 -5.601 1.00 91.06 209 PHE A N 1
ATOM 1756 C CA . PHE A 1 209 ? -4.433 2.081 -6.556 1.00 91.06 209 PHE A CA 1
ATOM 1757 C C . PHE A 1 209 ? -3.029 2.141 -5.955 1.00 91.06 209 PHE A C 1
ATOM 1759 O O . PHE A 1 209 ? -2.819 2.799 -4.938 1.00 91.06 209 PHE A O 1
ATOM 1766 N N . HIS A 1 210 ? -2.075 1.436 -6.566 1.00 93.94 210 HIS A N 1
ATOM 1767 C CA . HIS A 1 210 ? -0.670 1.487 -6.162 1.00 93.94 210 HIS A CA 1
ATOM 1768 C C . HIS A 1 210 ? -0.089 2.878 -6.428 1.00 93.94 210 HIS A C 1
ATOM 1770 O O . HIS A 1 210 ? -0.182 3.374 -7.548 1.00 93.94 210 HIS A O 1
ATOM 1776 N N . ILE A 1 211 ? 0.534 3.488 -5.416 1.00 92.25 211 ILE A N 1
ATOM 1777 C CA . ILE A 1 211 ? 1.146 4.818 -5.547 1.00 92.25 211 ILE A CA 1
ATOM 1778 C C . ILE A 1 211 ? 2.667 4.727 -5.539 1.00 92.25 211 ILE A C 1
ATOM 1780 O O . ILE A 1 211 ? 3.348 5.289 -6.402 1.00 92.25 211 ILE A O 1
ATOM 1784 N N . LYS A 1 212 ? 3.218 4.051 -4.528 1.00 92.62 212 LYS A N 1
ATOM 1785 C CA . LYS A 1 212 ? 4.661 3.938 -4.314 1.00 92.62 212 LYS A CA 1
ATOM 1786 C C . LYS A 1 212 ? 5.012 2.671 -3.562 1.00 92.62 212 LYS A C 1
ATOM 1788 O O . LYS A 1 212 ? 4.271 2.233 -2.692 1.00 92.62 212 LYS A O 1
ATOM 1793 N N . THR A 1 213 ? 6.216 2.177 -3.825 1.00 94.75 213 THR A N 1
ATOM 1794 C CA . THR A 1 213 ? 6.840 1.107 -3.051 1.00 94.75 213 THR A CA 1
ATOM 1795 C C . THR A 1 213 ? 8.250 1.508 -2.633 1.00 94.75 213 THR A C 1
ATOM 1797 O O . THR A 1 213 ? 9.008 2.084 -3.417 1.00 94.75 213 THR A O 1
ATOM 1800 N N . ILE A 1 214 ? 8.590 1.201 -1.384 1.00 94.69 214 ILE A N 1
ATOM 1801 C CA . ILE A 1 214 ? 9.940 1.271 -0.826 1.00 94.69 214 ILE A CA 1
ATOM 1802 C C . ILE A 1 214 ? 10.473 -0.154 -0.757 1.00 94.69 214 ILE A C 1
ATOM 1804 O O . ILE A 1 214 ? 9.813 -1.022 -0.195 1.00 94.69 214 ILE A O 1
ATOM 1808 N N . PHE A 1 215 ? 11.671 -0.391 -1.271 1.00 94.69 215 PHE A N 1
ATOM 1809 C CA . PHE A 1 215 ? 12.380 -1.650 -1.089 1.00 94.69 215 PHE A CA 1
ATOM 1810 C C . PHE A 1 215 ? 13.454 -1.503 -0.026 1.00 94.69 215 PHE A C 1
ATOM 1812 O O . PHE A 1 215 ? 14.148 -0.487 0.020 1.00 94.69 215 PHE A O 1
ATOM 1819 N N . ILE A 1 216 ? 13.576 -2.520 0.819 1.00 92.69 216 ILE A N 1
ATOM 1820 C CA . ILE A 1 216 ? 14.477 -2.543 1.968 1.00 92.69 216 ILE A CA 1
ATOM 1821 C C . ILE A 1 216 ? 15.428 -3.725 1.797 1.00 92.69 216 ILE A C 1
ATOM 1823 O O . ILE A 1 216 ? 14.986 -4.869 1.654 1.00 92.69 216 ILE A O 1
ATOM 1827 N N . GLY A 1 217 ? 16.729 -3.453 1.797 1.00 87.56 217 GLY A N 1
ATOM 1828 C CA . GLY A 1 217 ? 17.780 -4.468 1.682 1.00 87.56 217 GLY A CA 1
ATOM 1829 C C . GLY A 1 217 ? 18.919 -4.234 2.672 1.00 87.56 217 GLY A C 1
ATOM 1830 O O . GLY A 1 217 ? 18.846 -3.352 3.530 1.00 87.56 217 GLY A O 1
ATOM 1831 N N . GLU A 1 218 ? 19.983 -5.023 2.547 1.00 69.12 218 GLU A N 1
ATOM 1832 C CA . GLU A 1 218 ? 21.199 -4.857 3.349 1.00 69.12 218 GLU A CA 1
ATOM 1833 C C . GLU A 1 218 ? 22.038 -3.668 2.861 1.00 69.12 218 GLU A C 1
ATOM 1835 O O . GLU A 1 218 ? 22.186 -3.439 1.657 1.00 69.12 218 GLU A O 1
ATOM 1840 N N . LYS A 1 219 ? 22.624 -2.920 3.807 1.00 62.28 219 LYS A N 1
ATOM 1841 C CA . LYS A 1 219 ? 23.718 -1.993 3.490 1.00 62.28 219 LYS A CA 1
ATOM 1842 C C . LYS A 1 219 ? 24.902 -2.839 3.013 1.00 62.28 219 LYS A C 1
ATOM 1844 O O . LYS A 1 219 ? 25.393 -3.665 3.776 1.00 62.28 219 LYS A O 1
ATOM 1849 N N . LYS A 1 220 ? 25.313 -2.646 1.759 1.00 55.31 220 LYS A N 1
ATOM 1850 C CA . LYS A 1 220 ? 26.595 -3.154 1.258 1.00 55.31 220 LYS A CA 1
ATOM 1851 C C . LYS A 1 220 ? 27.758 -2.379 1.861 1.00 55.31 220 LYS A C 1
ATOM 1853 O O . LYS A 1 220 ? 27.583 -1.157 2.073 1.00 55.31 220 LYS A O 1
#

Secondary structure (DSSP, 8-state):
--S--S-HHHHHH--HHHHHHHHHHHHHH-----THHHHTT-HHHHHHHHHHTT-----SS-SEEEEGGGS-HHHHHHHHHHHHHHHH-SS--EEEEEEE-SSBTTB-SEEEEEETTTTEEEEEE---TT-TTHHHHHHH-SEEEEEEEEHHHHHHHHTHHHHHHHHHHHHHHHHHHHHHHHHHSEEE-----HHHHHHHTT--TTTEEEEEEEEEE---